Protein AF-A0A0Q4JCG6-F1 (afdb_monomer_lite)

Secondary structure (DSSP, 8-state):
-----------HHHHHHHHHHHHHSTT----HHHHHHHHHHHHHHHHHT--------PPPPHHHHHHHHHHHHHHHHHTT---HHHHHHHHHHHHHHHHHHHHHHHHHHHTT-SS----HHHHHHHHHHHHHHHHHHHHHTT--HHHHHHHHHHHHHHHTT----------S----------------PPPP-------------PPPPP------------------HHHHHHHHHHHHTT--S---TTPPP------HHHHHHHHHHHHHHHHTT-

Structure (mmCIF, N/CA/C/O backbone):
data_AF-A0A0Q4JCG6-F1
#
_entry.id   AF-A0A0Q4JCG6-F1
#
loop_
_atom_site.group_PDB
_atom_site.id
_atom_site.type_symbol
_atom_site.label_atom_id
_atom_site.label_alt_id
_atom_site.label_comp_id
_atom_site.label_asym_id
_atom_site.label_entity_id
_atom_site.label_seq_id
_atom_site.pdbx_PDB_ins_code
_atom_site.Cartn_x
_atom_site.Cartn_y
_atom_site.Cartn_z
_atom_site.occupancy
_atom_site.B_iso_or_equiv
_atom_site.auth_seq_id
_atom_site.auth_comp_id
_atom_site.auth_asym_id
_atom_site.auth_atom_id
_atom_site.pdbx_PDB_model_num
ATOM 1 N N . MET A 1 1 ? -22.722 -8.172 -65.224 1.00 46.56 1 MET A N 1
ATOM 2 C CA . MET A 1 1 ? -21.666 -7.437 -64.500 1.00 46.56 1 MET A CA 1
ATOM 3 C C . MET A 1 1 ? -22.094 -5.990 -64.375 1.00 46.56 1 MET A C 1
ATOM 5 O O . MET A 1 1 ? -22.455 -5.404 -65.389 1.00 46.56 1 MET A O 1
ATOM 9 N N . PRO A 1 2 ? -22.117 -5.462 -63.148 1.00 43.47 2 PRO A N 1
ATOM 10 C CA . PRO A 1 2 ? -21.287 -4.290 -62.901 1.00 43.47 2 PRO A CA 1
ATOM 11 C C . PRO A 1 2 ? -20.463 -4.410 -61.615 1.00 43.47 2 PRO A C 1
ATOM 13 O O . PRO A 1 2 ? -20.836 -5.084 -60.659 1.00 43.47 2 PRO A O 1
ATOM 16 N N . VAL A 1 3 ? -19.311 -3.751 -61.675 1.00 39.06 3 VAL A N 1
ATOM 17 C CA . VAL A 1 3 ? -18.296 -3.587 -60.640 1.00 39.06 3 VAL A CA 1
ATOM 18 C C . VAL A 1 3 ? -18.779 -2.505 -59.679 1.00 39.06 3 VAL A C 1
ATOM 20 O O . VAL A 1 3 ? -18.844 -1.340 -60.061 1.00 39.06 3 VAL A O 1
ATOM 23 N N . VAL A 1 4 ? -19.132 -2.885 -58.454 1.00 39.94 4 VAL A N 1
ATOM 24 C CA . VAL A 1 4 ? -19.308 -1.949 -57.339 1.00 39.94 4 VAL A CA 1
ATOM 25 C C . VAL A 1 4 ? -18.752 -2.624 -56.093 1.00 39.94 4 VAL A C 1
ATOM 27 O O . VAL A 1 4 ? -19.487 -3.247 -55.347 1.00 39.94 4 VAL A O 1
ATOM 30 N N . ASP A 1 5 ? -17.435 -2.578 -55.933 1.00 44.78 5 ASP A N 1
ATOM 31 C CA . ASP A 1 5 ? -16.771 -2.813 -54.652 1.00 44.78 5 ASP A CA 1
ATOM 32 C C . ASP A 1 5 ? -15.318 -2.363 -54.785 1.00 44.78 5 ASP A C 1
ATOM 34 O O . ASP A 1 5 ? -14.566 -2.959 -55.551 1.00 44.78 5 ASP A O 1
ATOM 38 N N . GLN A 1 6 ? -14.982 -1.270 -54.091 1.00 36.84 6 GLN A N 1
ATOM 39 C CA . GLN A 1 6 ? -13.662 -0.864 -53.575 1.00 36.84 6 GLN A CA 1
ATOM 40 C C . GLN A 1 6 ? -13.643 0.658 -53.358 1.00 36.84 6 GLN A C 1
ATOM 42 O O . GLN A 1 6 ? -13.088 1.423 -54.140 1.00 36.84 6 GLN A O 1
ATOM 47 N N . LEU A 1 7 ? -14.244 1.108 -52.258 1.00 37.00 7 LEU A N 1
ATOM 48 C CA . LEU A 1 7 ? -13.831 2.346 -51.593 1.00 37.00 7 LEU A CA 1
ATOM 49 C C . LEU A 1 7 ? -13.506 1.967 -50.150 1.00 37.00 7 LEU A C 1
ATOM 51 O O . LEU A 1 7 ? -14.343 2.042 -49.253 1.00 37.00 7 LEU A O 1
ATOM 55 N N . SER A 1 8 ? -12.295 1.443 -49.965 1.00 43.31 8 SER A N 1
ATOM 56 C CA . SER A 1 8 ? -11.694 1.216 -48.655 1.00 43.31 8 SER A CA 1
ATOM 57 C C . SER A 1 8 ? -11.603 2.536 -47.891 1.00 43.31 8 SER A C 1
ATOM 59 O O . SER A 1 8 ? -11.351 3.587 -48.480 1.00 43.31 8 SER A O 1
ATOM 61 N N . ALA A 1 9 ? -11.829 2.462 -46.580 1.00 49.88 9 ALA A N 1
ATOM 62 C CA . ALA A 1 9 ? -11.832 3.585 -45.655 1.00 49.88 9 ALA A CA 1
ATOM 63 C C . ALA A 1 9 ? -10.589 4.471 -45.831 1.00 49.88 9 ALA A C 1
ATOM 65 O O . ALA A 1 9 ? -9.481 4.058 -45.504 1.00 49.88 9 ALA A O 1
ATOM 66 N N . VAL A 1 10 ? -10.794 5.690 -46.331 1.00 53.53 10 VAL A N 1
ATOM 67 C CA . VAL A 1 10 ? -9.768 6.734 -46.339 1.00 53.53 10 VAL A CA 1
ATOM 68 C C . VAL A 1 10 ? -9.531 7.126 -44.887 1.00 53.53 10 VAL A C 1
ATOM 70 O O . VAL A 1 10 ? -10.437 7.633 -44.218 1.00 53.53 10 VAL A O 1
ATOM 73 N N . THR A 1 11 ? -8.342 6.835 -44.371 1.00 65.12 11 THR A N 1
ATOM 74 C CA . THR A 1 11 ? -7.991 7.195 -42.999 1.00 65.12 11 THR A CA 1
ATOM 75 C C . THR A 1 11 ? -7.669 8.688 -42.913 1.00 65.12 11 THR A C 1
ATOM 77 O O . THR A 1 11 ? -7.397 9.362 -43.909 1.00 65.12 11 THR A O 1
ATOM 80 N N . ARG A 1 12 ? -7.701 9.244 -41.697 1.00 48.12 12 ARG A N 1
ATOM 81 C CA . ARG A 1 12 ? -7.309 10.642 -41.453 1.00 48.12 12 ARG A CA 1
ATOM 82 C C . ARG A 1 12 ? -5.876 10.921 -41.925 1.00 48.12 12 ARG A C 1
ATOM 84 O O . ARG A 1 12 ? -5.598 12.032 -42.363 1.00 48.12 12 ARG A O 1
ATOM 91 N N . GLU A 1 13 ? -4.996 9.929 -41.834 1.00 58.66 13 GLU A N 1
ATOM 92 C CA . GLU A 1 13 ? -3.605 10.030 -42.278 1.00 58.66 13 GLU A CA 1
ATOM 93 C C . GLU A 1 13 ? -3.504 10.064 -43.807 1.00 58.66 13 GLU A C 1
ATOM 95 O O . GLU A 1 13 ? -2.772 10.899 -44.328 1.00 58.66 13 GLU A O 1
ATOM 100 N N . ASP A 1 14 ? -4.330 9.294 -44.525 1.00 63.38 14 ASP A N 1
ATOM 101 C CA . ASP A 1 14 ? -4.391 9.330 -45.996 1.00 63.38 14 ASP A CA 1
ATOM 102 C C . ASP A 1 14 ? -4.890 10.687 -46.522 1.00 63.38 14 ASP A C 1
ATOM 104 O O . ASP A 1 14 ? -4.345 11.239 -47.478 1.00 63.38 14 ASP A O 1
ATOM 108 N N . ALA A 1 15 ? -5.903 11.269 -45.869 1.00 55.97 15 ALA A N 1
ATOM 109 C CA . ALA A 1 15 ? -6.438 12.580 -46.243 1.00 55.97 15 ALA A CA 1
ATOM 110 C C . ALA A 1 15 ? -5.434 13.720 -45.989 1.00 55.97 15 ALA A C 1
ATOM 112 O O . ALA A 1 15 ? -5.347 14.664 -46.778 1.00 55.97 15 ALA A O 1
ATOM 113 N N . LEU A 1 16 ? -4.666 13.633 -44.898 1.00 59.66 16 LEU A N 1
ATOM 114 C CA . LEU A 1 16 ? -3.621 14.607 -44.580 1.00 59.66 16 LEU A CA 1
ATOM 115 C C . LEU A 1 16 ? -2.404 14.449 -45.497 1.00 59.66 16 LEU A C 1
ATOM 117 O O . LEU A 1 16 ? -1.874 15.459 -45.950 1.00 59.66 16 LEU A O 1
ATOM 121 N N . ALA A 1 17 ? -2.009 13.218 -45.833 1.00 66.62 17 ALA A N 1
ATOM 122 C CA . ALA A 1 17 ? -0.938 12.953 -46.791 1.00 66.62 17 ALA A CA 1
ATOM 123 C C . ALA A 1 17 ? -1.282 13.491 -48.190 1.00 66.62 17 ALA A C 1
ATOM 125 O O . ALA A 1 17 ? -0.456 14.159 -48.807 1.00 66.62 17 ALA A O 1
ATOM 126 N N . PHE A 1 18 ? -2.525 13.302 -48.648 1.00 64.81 18 PHE A N 1
ATOM 127 C CA . PHE A 1 18 ? -2.995 13.845 -49.925 1.00 64.81 18 PHE A CA 1
ATOM 128 C C . PHE A 1 18 ? -2.983 15.382 -49.950 1.00 64.81 18 PHE A C 1
ATOM 130 O O . PHE A 1 18 ? -2.540 15.986 -50.928 1.00 64.81 18 PHE A O 1
ATOM 137 N N . ALA A 1 19 ? -3.427 16.032 -48.868 1.00 60.84 19 ALA A N 1
ATOM 138 C CA . ALA A 1 19 ? -3.402 17.491 -48.759 1.00 60.84 19 ALA A CA 1
ATOM 139 C C . ALA A 1 19 ? -1.968 18.049 -48.733 1.00 60.84 19 ALA A C 1
ATOM 141 O O . ALA A 1 19 ? -1.690 19.075 -49.354 1.00 60.84 19 ALA A O 1
ATOM 142 N N . ASP A 1 20 ? -1.054 17.363 -48.049 1.00 60.56 20 ASP A N 1
ATOM 143 C CA . ASP A 1 20 ? 0.343 17.774 -47.905 1.00 60.56 20 ASP A CA 1
ATOM 144 C C . ASP A 1 20 ? 1.170 17.521 -49.184 1.00 60.56 20 ASP A C 1
ATOM 146 O O . ASP A 1 20 ? 2.112 18.257 -49.488 1.00 60.56 20 ASP A O 1
ATOM 150 N N . GLU A 1 21 ? 0.794 16.522 -49.989 1.00 62.09 21 GLU A N 1
ATOM 151 C CA . GLU A 1 21 ? 1.349 16.280 -51.326 1.00 62.09 21 GLU A CA 1
ATOM 152 C C . GLU A 1 21 ? 0.805 17.276 -52.367 1.00 62.09 21 GLU A C 1
ATOM 154 O O . GLU A 1 21 ? 1.574 17.827 -53.161 1.00 62.09 21 GLU A O 1
ATOM 159 N N . ALA A 1 22 ? -0.488 17.615 -52.295 1.00 59.03 22 ALA A N 1
ATOM 160 C CA . ALA A 1 22 ? -1.097 18.666 -53.113 1.00 59.03 22 ALA A CA 1
ATOM 161 C C . ALA A 1 22 ? -0.507 20.061 -52.824 1.00 59.03 22 ALA A C 1
ATOM 163 O O . ALA A 1 22 ? -0.384 20.876 -53.736 1.00 59.03 22 ALA A O 1
ATOM 164 N N . PHE A 1 23 ? -0.093 20.334 -51.580 1.00 58.81 23 PHE A N 1
ATOM 165 C CA . PHE A 1 23 ? 0.574 21.587 -51.204 1.00 58.81 23 PHE A CA 1
ATOM 166 C C . PHE A 1 23 ? 2.048 21.657 -51.631 1.00 58.81 23 PHE A C 1
ATOM 168 O O . PHE A 1 23 ? 2.571 22.748 -51.878 1.00 58.81 23 PHE A O 1
ATOM 175 N N . ARG A 1 24 ? 2.742 20.513 -51.707 1.00 61.00 24 ARG A N 1
ATOM 176 C CA . ARG A 1 24 ? 4.166 20.455 -52.075 1.00 61.00 24 ARG A CA 1
ATOM 177 C C . ARG A 1 24 ? 4.410 20.620 -53.575 1.00 61.00 24 ARG A C 1
ATOM 179 O O . ARG A 1 24 ? 5.406 21.242 -53.948 1.00 61.00 24 ARG A O 1
ATOM 186 N N . ASN A 1 25 ? 3.498 20.157 -54.426 1.00 55.28 25 ASN A N 1
ATOM 187 C CA . ASN A 1 25 ? 3.555 20.403 -55.868 1.00 55.28 25 ASN A CA 1
ATOM 188 C C . ASN A 1 25 ? 2.971 21.788 -56.200 1.00 55.28 25 ASN A C 1
ATOM 190 O O . ASN A 1 25 ? 1.785 21.940 -56.481 1.00 55.28 25 ASN A O 1
ATOM 194 N N . ARG A 1 26 ? 3.824 22.821 -56.137 1.00 55.34 26 ARG A N 1
ATOM 195 C CA . ARG A 1 26 ? 3.483 24.242 -56.344 1.00 55.34 26 ARG A CA 1
ATOM 196 C C . ARG A 1 26 ? 3.126 24.610 -57.797 1.00 55.34 26 ARG A C 1
ATOM 198 O O . ARG A 1 26 ? 3.775 25.476 -58.367 1.00 55.34 26 ARG A O 1
ATOM 205 N N . ASP A 1 27 ? 2.094 24.005 -58.373 1.00 52.66 27 ASP A N 1
ATOM 206 C CA . ASP A 1 27 ? 1.501 24.478 -59.639 1.00 52.66 27 ASP A CA 1
ATOM 207 C C . ASP A 1 27 ? -0.016 24.223 -59.733 1.00 52.66 27 ASP A C 1
ATOM 209 O O . ASP A 1 27 ? -0.591 24.114 -60.814 1.00 52.66 27 ASP A O 1
ATOM 213 N N . ILE A 1 28 ? -0.704 24.157 -58.588 1.00 57.50 28 ILE A N 1
ATOM 214 C CA . ILE A 1 28 ? -2.169 24.077 -58.546 1.00 57.50 28 ILE A CA 1
ATOM 215 C C . ILE A 1 28 ? -2.708 25.373 -57.944 1.00 57.50 28 ILE A C 1
ATOM 217 O O . ILE A 1 28 ? -2.629 25.614 -56.740 1.00 57.50 28 ILE A O 1
ATOM 221 N N . THR A 1 29 ? -3.251 26.237 -58.800 1.00 56.28 29 THR A N 1
ATOM 222 C CA . THR A 1 29 ? -4.041 27.390 -58.361 1.00 56.28 29 THR A CA 1
ATOM 223 C C . THR A 1 29 ? -5.465 26.914 -58.097 1.00 56.28 29 THR A C 1
ATOM 225 O O . THR A 1 29 ? -6.238 26.681 -59.021 1.00 56.28 29 THR A O 1
ATOM 228 N N . PHE A 1 30 ? -5.819 26.732 -56.826 1.00 62.25 30 PHE A N 1
ATOM 229 C CA . PHE A 1 30 ? -7.212 26.495 -56.454 1.00 62.25 30 PHE A CA 1
ATOM 230 C C . PHE A 1 30 ? -7.996 27.793 -56.624 1.00 62.25 30 PHE A C 1
ATOM 232 O O . PHE A 1 30 ? -7.594 28.843 -56.113 1.00 62.25 30 PHE A O 1
ATOM 239 N N . SER A 1 31 ? -9.125 27.741 -57.330 1.00 68.44 31 SER A N 1
ATOM 240 C CA . SER A 1 31 ? -10.041 28.872 -57.319 1.00 68.44 31 SER A CA 1
ATOM 241 C C . SER A 1 31 ? -10.661 28.995 -55.924 1.00 68.44 31 SER A C 1
ATOM 243 O O . SER A 1 31 ? -10.789 28.018 -55.182 1.00 68.44 31 SER A O 1
ATOM 245 N N . HIS A 1 32 ? -11.107 30.198 -55.557 1.00 65.19 32 HIS A N 1
ATOM 246 C CA . HIS A 1 32 ? -11.819 30.416 -54.293 1.00 65.19 32 HIS A CA 1
ATOM 247 C C . HIS A 1 32 ? -13.026 29.470 -54.138 1.00 65.19 32 HIS A C 1
ATOM 249 O O . HIS A 1 32 ? -13.408 29.121 -53.024 1.00 65.19 32 HIS A O 1
ATOM 255 N N . ARG A 1 33 ? -13.625 29.032 -55.252 1.00 68.25 33 ARG A N 1
ATOM 256 C CA . ARG A 1 33 ? -14.748 28.095 -55.250 1.00 68.25 33 ARG A CA 1
ATOM 257 C C . ARG A 1 33 ? -14.324 26.688 -54.831 1.00 68.25 33 ARG A C 1
ATOM 259 O O . ARG A 1 33 ? -14.999 26.096 -54.001 1.00 68.25 33 ARG A O 1
ATOM 266 N N . ASP A 1 34 ? -13.171 26.220 -55.301 1.00 68.31 34 ASP A N 1
ATOM 267 C CA . ASP A 1 34 ? -12.652 24.882 -54.981 1.00 68.31 34 ASP A CA 1
ATOM 268 C C . ASP A 1 34 ? -12.312 24.753 -53.491 1.00 68.31 34 ASP A C 1
ATOM 270 O O . ASP A 1 34 ? -12.590 23.734 -52.861 1.00 68.31 34 ASP A O 1
ATOM 274 N N . VAL A 1 35 ? -11.780 25.824 -52.891 1.00 66.50 35 VAL A N 1
ATOM 275 C CA . VAL A 1 35 ? -11.513 25.875 -51.445 1.00 66.50 35 VAL A CA 1
ATOM 276 C C . VAL A 1 35 ? -12.817 25.849 -50.645 1.00 66.50 35 VAL A C 1
ATOM 278 O O . VAL A 1 35 ? -12.916 25.126 -49.655 1.00 66.50 35 VAL A O 1
ATOM 281 N N . VAL A 1 36 ? -13.833 26.605 -51.072 1.00 71.88 36 VAL A N 1
ATOM 282 C CA . VAL A 1 36 ? -15.145 26.630 -50.405 1.00 71.88 36 VAL A CA 1
ATOM 283 C C . VAL A 1 36 ? -15.837 25.269 -50.498 1.00 71.88 36 VAL A C 1
ATOM 285 O O . VAL A 1 36 ? -16.369 24.796 -49.494 1.00 71.88 36 VAL A O 1
ATOM 288 N N . ASP A 1 37 ? -15.775 24.609 -51.653 1.00 72.50 37 ASP A N 1
ATOM 289 C CA . ASP A 1 37 ? -16.371 23.288 -51.855 1.00 72.50 37 ASP A CA 1
ATOM 290 C C . ASP A 1 37 ? -15.635 22.210 -51.045 1.00 72.50 37 ASP A C 1
ATOM 292 O O . ASP A 1 37 ? -16.277 21.348 -50.443 1.00 72.50 37 ASP A O 1
ATOM 296 N N . MET A 1 38 ? -14.305 22.298 -50.921 1.00 72.88 38 MET A N 1
ATOM 297 C CA . MET A 1 38 ? -13.514 21.403 -50.070 1.00 72.88 38 MET A CA 1
ATOM 298 C C . MET A 1 38 ? -13.834 21.590 -48.580 1.00 72.88 38 MET A C 1
ATOM 300 O O . MET A 1 38 ? -14.032 20.611 -47.859 1.00 72.88 38 MET A O 1
ATOM 304 N N . VAL A 1 39 ? -13.945 22.837 -48.111 1.00 72.62 39 VAL A N 1
ATOM 305 C CA . VAL A 1 39 ? -14.351 23.144 -46.729 1.00 72.62 39 VAL A CA 1
ATOM 306 C C . VAL A 1 39 ? -15.789 22.684 -46.472 1.00 72.62 39 VAL A C 1
ATOM 308 O O . VAL A 1 39 ? -16.076 22.124 -45.414 1.00 72.62 39 VAL A O 1
ATOM 311 N N . GLY A 1 40 ? -16.686 22.844 -47.448 1.00 73.81 40 GLY A N 1
ATOM 312 C CA . GLY A 1 40 ? -18.062 22.350 -47.386 1.00 73.81 40 GLY A CA 1
ATOM 313 C C . GLY A 1 40 ? -18.144 20.821 -47.340 1.00 73.81 40 GLY A C 1
ATOM 314 O O . GLY A 1 40 ? -18.896 20.264 -46.534 1.00 73.81 40 GLY A O 1
ATOM 315 N N . ALA A 1 41 ? -17.335 20.127 -48.143 1.00 72.81 41 ALA A N 1
ATOM 316 C CA . ALA A 1 41 ? -17.237 18.671 -48.144 1.00 72.81 41 ALA A CA 1
ATOM 317 C C . ALA A 1 41 ? -16.659 18.145 -46.823 1.00 72.81 41 ALA A C 1
ATOM 319 O O . ALA A 1 41 ? -17.209 17.200 -46.260 1.00 72.81 41 ALA A O 1
ATOM 320 N N . LEU A 1 42 ? -15.633 18.803 -46.272 1.00 68.44 42 LEU A N 1
ATOM 321 C CA . LEU A 1 42 ? -15.068 18.478 -44.961 1.00 68.44 42 LEU A CA 1
ATOM 322 C C . LEU A 1 42 ? -16.080 18.732 -43.836 1.00 68.44 42 LEU A C 1
ATOM 324 O O . LEU A 1 42 ? -16.269 17.878 -42.974 1.00 68.44 42 LEU A O 1
ATOM 328 N N . GLY A 1 43 ? -16.796 19.856 -43.873 1.00 65.25 43 GLY A N 1
ATOM 329 C CA . GLY A 1 43 ? -17.864 20.160 -42.919 1.00 65.25 43 GLY A CA 1
ATOM 330 C C . GLY A 1 43 ? -19.005 19.141 -42.978 1.00 65.25 43 GLY A C 1
ATOM 331 O O . GLY A 1 43 ? -19.512 18.709 -41.942 1.00 65.25 43 GLY A O 1
ATOM 332 N N . THR A 1 44 ? -19.365 18.685 -44.178 1.00 68.25 44 THR A N 1
ATOM 333 C CA . THR A 1 44 ? -20.393 17.656 -44.387 1.00 68.25 44 THR A CA 1
ATOM 334 C C . THR A 1 44 ? -19.902 16.273 -43.960 1.00 68.25 44 THR A C 1
ATOM 336 O O . THR A 1 44 ? -20.666 15.527 -43.355 1.00 68.25 44 THR A O 1
ATOM 339 N N . PHE A 1 45 ? -18.636 15.936 -44.214 1.00 66.88 45 PHE A N 1
ATOM 340 C CA . PHE A 1 45 ? -18.000 14.700 -43.757 1.00 66.88 45 PHE A CA 1
ATOM 341 C C . PHE A 1 45 ? -17.960 14.642 -42.229 1.00 66.88 45 PHE A C 1
ATOM 343 O O . PHE A 1 45 ? -18.444 13.676 -41.650 1.00 66.88 45 PHE A O 1
ATOM 350 N N . LEU A 1 46 ? -17.509 15.712 -41.568 1.00 62.78 46 LEU A N 1
ATOM 351 C CA . LEU A 1 46 ? -17.496 15.825 -40.106 1.00 62.78 46 LEU A CA 1
ATOM 352 C C . LEU A 1 46 ? -18.911 15.843 -39.499 1.00 62.78 46 LEU A C 1
ATOM 354 O O . LEU A 1 46 ? -19.112 15.347 -38.394 1.00 62.78 46 LEU A O 1
ATOM 358 N N . SER A 1 47 ? -19.908 16.364 -40.223 1.00 60.81 47 SER A N 1
ATOM 359 C CA . SER A 1 47 ? -21.312 16.377 -39.779 1.00 60.81 47 SER A CA 1
ATOM 360 C C . SER A 1 47 ? -22.031 15.039 -39.988 1.00 60.81 47 SER A C 1
ATOM 362 O O . SER A 1 47 ? -22.865 14.663 -39.167 1.00 60.81 47 SER A O 1
ATOM 364 N N . ARG A 1 48 ? -21.734 14.308 -41.074 1.00 58.19 48 ARG A N 1
ATOM 365 C CA . ARG A 1 48 ? -22.291 12.968 -41.359 1.00 58.19 48 ARG A CA 1
ATOM 366 C C . ARG A 1 48 ? -21.601 11.887 -40.539 1.00 58.19 48 ARG A C 1
ATOM 368 O O . ARG A 1 48 ? -22.276 11.013 -40.012 1.00 58.19 48 ARG A O 1
ATOM 375 N N . HIS A 1 49 ? -20.294 12.016 -40.336 1.00 55.38 49 HIS A N 1
ATOM 376 C CA . HIS A 1 49 ? -19.550 11.320 -39.292 1.00 55.38 49 HIS A CA 1
ATOM 377 C C . HIS A 1 49 ? -19.596 12.114 -37.994 1.00 55.38 49 HIS A C 1
ATOM 379 O O . HIS A 1 49 ? -18.562 12.229 -37.335 1.00 55.38 49 HIS A O 1
ATOM 385 N N . ARG A 1 50 ? -20.790 12.650 -37.651 1.00 49.12 50 ARG A N 1
ATOM 386 C CA . ARG A 1 50 ? -21.171 13.114 -36.312 1.00 49.12 50 ARG A CA 1
ATOM 387 C C . ARG A 1 50 ? -20.421 12.215 -35.355 1.00 49.12 50 ARG A C 1
ATOM 389 O O . ARG A 1 50 ? -20.796 11.046 -35.267 1.00 49.12 50 ARG A O 1
ATOM 396 N N . LEU A 1 51 ? -19.322 12.744 -34.795 1.00 52.50 51 LEU A N 1
ATOM 397 C CA . LEU A 1 51 ? -18.408 12.041 -33.906 1.00 52.50 51 LEU A CA 1
ATOM 398 C C . LEU A 1 51 ? -19.312 11.193 -33.048 1.00 52.50 51 LEU A C 1
ATOM 400 O O . LEU A 1 51 ? -20.118 11.765 -32.307 1.00 52.50 51 LEU A O 1
ATOM 404 N N . ALA A 1 52 ? -19.293 9.874 -33.284 1.00 48.84 52 ALA A N 1
ATOM 405 C CA . ALA A 1 52 ? -19.995 8.946 -32.428 1.00 48.84 52 ALA A CA 1
ATOM 406 C C . ALA A 1 52 ? -19.557 9.404 -31.057 1.00 48.84 52 ALA A C 1
ATOM 408 O O . ALA A 1 52 ? -18.348 9.440 -30.806 1.00 48.84 52 ALA A O 1
ATOM 409 N N . SER A 1 53 ? -20.506 9.957 -30.293 1.00 48.91 53 SER A N 1
ATOM 410 C CA . SER A 1 53 ? -20.234 10.491 -28.974 1.00 48.91 53 SER A CA 1
ATOM 411 C C . SER A 1 53 ? -19.384 9.420 -28.347 1.00 48.91 53 SER A C 1
ATOM 413 O O . SER A 1 53 ? -19.854 8.279 -28.279 1.00 48.91 53 SER A O 1
ATOM 415 N N . VAL A 1 54 ? -18.116 9.731 -28.068 1.00 50.88 54 VAL A N 1
ATOM 416 C CA . VAL A 1 54 ? -17.252 8.817 -27.346 1.00 50.88 54 VAL A CA 1
ATOM 417 C C . VAL A 1 54 ? -18.015 8.661 -26.054 1.00 50.88 54 VAL A C 1
ATOM 419 O O . VAL A 1 54 ? -18.022 9.567 -25.223 1.00 50.88 54 VAL A O 1
ATOM 422 N N . SER A 1 55 ? -18.818 7.594 -25.995 1.00 49.16 55 SER A N 1
ATOM 423 C CA . SER A 1 55 ? -19.512 7.151 -24.808 1.00 49.16 55 SER A CA 1
ATOM 424 C C . SER A 1 55 ? -18.414 7.205 -23.788 1.00 49.16 55 SER A C 1
ATOM 426 O O . SER A 1 55 ? -17.381 6.577 -24.025 1.00 49.16 55 SER A O 1
ATOM 428 N N . SER A 1 56 ? -18.563 8.073 -22.790 1.00 51.00 56 SER A N 1
ATOM 429 C CA . SER A 1 56 ? -17.564 8.281 -21.760 1.00 51.00 56 SER A CA 1
ATOM 430 C C . SER A 1 56 ? -17.311 6.912 -21.155 1.00 51.00 56 SER A C 1
ATOM 432 O O . SER A 1 56 ? -18.081 6.459 -20.309 1.00 51.00 56 SER A O 1
ATOM 434 N N . ALA A 1 57 ? -16.315 6.204 -21.687 1.00 56.25 57 ALA A N 1
ATOM 435 C CA . ALA A 1 57 ? -15.869 4.943 -21.158 1.00 56.25 57 ALA A CA 1
ATOM 436 C C . ALA A 1 57 ? -15.501 5.316 -19.736 1.00 56.25 57 ALA A C 1
ATOM 438 O O . ALA A 1 57 ? -14.651 6.189 -19.535 1.00 56.25 57 ALA A O 1
ATOM 439 N N . SER A 1 58 ? -16.268 4.801 -18.775 1.00 64.94 58 SER A N 1
ATOM 440 C CA . SER A 1 58 ? -16.024 5.074 -17.369 1.00 64.94 58 SER A CA 1
ATOM 441 C C . SER A 1 58 ? -14.544 4.819 -17.144 1.00 64.94 58 SER A C 1
ATOM 443 O O . SER A 1 58 ? -14.076 3.718 -17.449 1.00 64.94 58 SER A O 1
ATOM 445 N N . ALA A 1 59 ? -13.808 5.851 -16.729 1.00 81.50 59 ALA A N 1
ATOM 446 C CA . ALA A 1 59 ? -12.380 5.725 -16.504 1.00 81.50 59 ALA A CA 1
ATOM 447 C C . ALA A 1 59 ? -12.144 4.504 -15.605 1.00 81.50 59 ALA A C 1
ATOM 449 O O . ALA A 1 59 ? -12.855 4.322 -14.613 1.00 81.50 59 ALA A O 1
ATOM 450 N N . GLU A 1 60 ? -11.207 3.642 -16.001 1.00 87.88 60 GLU A N 1
ATOM 451 C CA . GLU A 1 60 ? -10.841 2.459 -15.224 1.00 87.88 60 GLU A CA 1
ATOM 452 C C . GLU A 1 60 ? -10.537 2.887 -13.777 1.00 87.88 60 GLU A C 1
ATOM 454 O O . GLU A 1 60 ? -9.757 3.826 -13.581 1.00 87.88 60 GLU A O 1
ATOM 459 N N . PRO A 1 61 ? -11.137 2.248 -12.755 1.00 91.44 61 PRO A N 1
ATOM 460 C CA . PRO A 1 61 ? -10.840 2.580 -11.369 1.00 91.44 61 PRO A CA 1
ATOM 461 C C . PRO A 1 61 ? -9.343 2.443 -11.078 1.00 91.44 61 PRO A C 1
ATOM 463 O O . PRO A 1 61 ? -8.713 1.472 -11.493 1.00 91.44 61 PRO A O 1
ATOM 466 N N . PHE A 1 62 ? -8.779 3.379 -10.313 1.00 93.75 62 PHE A N 1
ATOM 467 C CA . PHE A 1 62 ? -7.335 3.448 -10.060 1.00 93.75 62 PHE A CA 1
ATOM 468 C C . PHE A 1 62 ? -6.723 2.123 -9.570 1.00 93.75 62 PHE A C 1
ATOM 470 O O . PHE A 1 62 ? -5.690 1.709 -10.083 1.00 93.75 62 PHE A O 1
ATOM 477 N N . LEU A 1 63 ? -7.358 1.418 -8.625 1.00 94.88 63 LEU A N 1
ATOM 478 C CA . LEU A 1 63 ? -6.830 0.142 -8.117 1.00 94.88 63 LEU A CA 1
ATOM 479 C C . LEU A 1 63 ? -6.919 -1.000 -9.143 1.00 94.88 63 LEU A C 1
ATOM 481 O O . LEU A 1 63 ? -6.058 -1.878 -9.150 1.00 94.88 63 LEU A O 1
ATOM 485 N N . ALA A 1 64 ? -7.905 -0.969 -10.044 1.00 93.94 64 ALA A N 1
ATOM 486 C CA . ALA A 1 64 ? -7.977 -1.909 -11.162 1.00 93.94 64 ALA A CA 1
ATOM 487 C C . ALA A 1 64 ? -6.852 -1.632 -12.173 1.00 93.94 64 ALA A C 1
ATOM 489 O O . ALA A 1 64 ? -6.133 -2.551 -12.572 1.00 93.94 64 ALA A O 1
ATOM 490 N N . GLN A 1 65 ? -6.629 -0.352 -12.492 1.00 95.88 65 GLN A N 1
ATOM 491 C CA . GLN A 1 65 ? -5.511 0.083 -13.324 1.00 95.88 65 GLN A CA 1
ATOM 492 C C . GLN A 1 65 ? -4.163 -0.314 -12.706 1.00 95.88 65 GLN A C 1
ATOM 494 O O . GLN A 1 65 ? -3.311 -0.865 -13.406 1.00 95.88 65 GLN A O 1
ATOM 499 N N . LEU A 1 66 ? -3.984 -0.092 -11.398 1.00 97.06 66 LEU A N 1
ATOM 500 C CA . LEU A 1 66 ? -2.790 -0.483 -10.649 1.00 97.06 66 LEU A CA 1
ATOM 501 C C . LEU A 1 66 ? -2.542 -1.988 -10.770 1.00 97.06 66 LEU A C 1
ATOM 503 O O . LEU A 1 66 ? -1.460 -2.378 -11.201 1.00 97.06 66 LEU A O 1
ATOM 507 N N . ARG A 1 67 ? -3.551 -2.822 -10.480 1.00 97.06 67 ARG A N 1
ATOM 508 C CA . ARG A 1 67 ? -3.451 -4.285 -10.588 1.00 97.06 67 ARG A CA 1
ATOM 509 C C . ARG A 1 67 ? -3.032 -4.726 -11.987 1.00 97.06 67 ARG A C 1
ATOM 511 O O . ARG A 1 67 ? -2.133 -5.556 -12.130 1.00 97.06 67 ARG A O 1
ATOM 518 N N . ARG A 1 68 ? -3.667 -4.171 -13.021 1.00 97.00 68 ARG A N 1
ATOM 519 C CA . ARG A 1 68 ? -3.385 -4.506 -14.422 1.00 97.00 68 ARG A CA 1
ATOM 520 C C . ARG A 1 68 ? -1.954 -4.141 -14.817 1.00 97.00 68 ARG A C 1
ATOM 522 O O . ARG A 1 68 ? -1.250 -4.964 -15.397 1.00 97.00 68 ARG A O 1
ATOM 529 N N . VAL A 1 69 ? -1.512 -2.926 -14.494 1.00 97.31 69 VAL A N 1
ATOM 530 C CA . VAL A 1 69 ? -0.163 -2.446 -14.838 1.00 97.31 69 VAL A CA 1
ATOM 531 C C . VAL A 1 69 ? 0.911 -3.164 -14.014 1.00 97.31 69 VAL A C 1
ATOM 533 O O . VAL A 1 69 ? 1.948 -3.531 -14.562 1.00 97.31 69 VAL A O 1
ATOM 536 N N . ASN A 1 70 ? 0.662 -3.432 -12.729 1.00 96.88 70 ASN A N 1
ATOM 537 C CA . ASN A 1 70 ? 1.582 -4.191 -11.882 1.00 96.88 70 ASN A CA 1
ATOM 538 C C . ASN A 1 70 ? 1.785 -5.620 -12.380 1.00 96.88 70 ASN A C 1
ATOM 540 O O . ASN A 1 70 ? 2.920 -6.091 -12.384 1.00 96.88 70 ASN A O 1
ATOM 544 N N . LEU A 1 71 ? 0.717 -6.298 -12.812 1.00 95.44 71 LEU A N 1
ATOM 545 C CA . LEU A 1 71 ? 0.820 -7.640 -13.383 1.00 95.44 71 LEU A CA 1
ATOM 546 C C . LEU A 1 71 ? 1.677 -7.633 -14.656 1.00 95.44 71 LEU A C 1
ATOM 548 O O . LEU A 1 71 ? 2.626 -8.405 -14.739 1.00 95.44 71 LEU A O 1
ATOM 552 N N . ALA A 1 72 ? 1.414 -6.711 -15.586 1.00 95.81 72 ALA A N 1
ATOM 55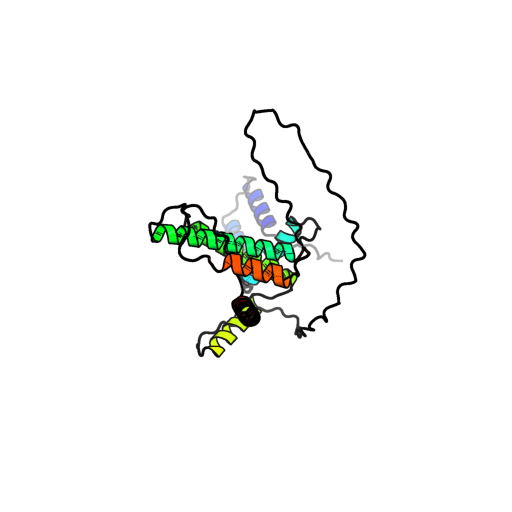3 C CA . ALA A 1 72 ? 2.210 -6.584 -16.808 1.00 95.81 72 ALA A CA 1
ATOM 554 C C . ALA A 1 72 ? 3.692 -6.280 -16.508 1.00 95.81 72 ALA A C 1
ATOM 556 O O . ALA A 1 72 ? 4.592 -6.857 -17.117 1.00 95.81 72 ALA A O 1
ATOM 557 N N . ARG A 1 73 ? 3.963 -5.408 -15.525 1.00 96.19 73 ARG A N 1
ATOM 558 C CA . ARG A 1 73 ? 5.331 -5.112 -15.069 1.00 96.19 73 ARG A CA 1
ATOM 559 C C . ARG A 1 73 ? 6.004 -6.339 -14.450 1.00 96.19 73 ARG A C 1
ATOM 561 O O . ARG A 1 73 ? 7.186 -6.557 -14.686 1.00 96.19 73 ARG A O 1
ATOM 568 N N . TYR A 1 74 ? 5.269 -7.127 -13.669 1.00 94.25 74 TYR A N 1
ATOM 569 C CA . TYR A 1 74 ? 5.777 -8.355 -13.061 1.00 94.25 74 TYR A CA 1
ATOM 570 C C . TYR A 1 74 ? 6.152 -9.400 -14.115 1.00 94.25 74 TYR A C 1
ATOM 572 O O . TYR A 1 74 ? 7.234 -9.972 -14.040 1.00 94.25 74 TYR A O 1
ATOM 580 N N . GLU A 1 75 ? 5.292 -9.616 -15.112 1.00 92.88 75 GLU A N 1
ATOM 581 C CA . GLU A 1 75 ? 5.545 -10.549 -16.218 1.00 92.88 75 GLU A CA 1
ATOM 582 C C . GLU A 1 75 ? 6.803 -10.170 -17.005 1.00 92.88 75 GLU A C 1
ATOM 584 O O . GLU A 1 75 ? 7.623 -11.035 -17.309 1.00 92.88 75 GLU A O 1
ATOM 589 N N . ALA A 1 76 ? 6.992 -8.874 -17.267 1.00 93.44 76 ALA A N 1
ATOM 590 C CA . ALA A 1 76 ? 8.198 -8.369 -17.913 1.00 93.44 76 ALA A CA 1
ATOM 591 C C . ALA A 1 76 ? 9.455 -8.528 -17.040 1.00 93.44 76 ALA A C 1
ATOM 593 O O . ALA A 1 76 ? 10.531 -8.778 -17.569 1.00 93.44 76 ALA A O 1
ATOM 594 N N . TRP A 1 77 ? 9.331 -8.378 -15.718 1.00 94.00 77 TRP A N 1
ATOM 595 C CA . TRP A 1 77 ? 10.461 -8.442 -14.785 1.00 94.00 77 TRP A CA 1
ATOM 596 C C . TRP A 1 77 ? 10.917 -9.870 -14.475 1.00 94.00 77 TRP A C 1
ATOM 598 O O . TRP A 1 77 ? 12.106 -10.115 -14.300 1.00 94.00 77 TRP A O 1
ATOM 608 N N . VAL A 1 78 ? 9.978 -10.811 -14.374 1.00 91.06 78 VAL A N 1
ATOM 609 C CA . VAL A 1 78 ? 10.277 -12.170 -13.909 1.00 91.06 78 VAL A CA 1
ATOM 610 C C . VAL A 1 78 ? 10.820 -13.075 -15.023 1.00 91.06 78 VAL A C 1
ATOM 612 O O . VAL A 1 78 ? 11.317 -14.157 -14.729 1.00 91.06 78 VAL A O 1
ATOM 615 N N . GLU A 1 79 ? 10.711 -12.656 -16.290 1.00 90.94 79 GLU A N 1
ATOM 616 C CA . GLU A 1 79 ? 11.232 -13.362 -17.476 1.00 90.94 79 GLU A CA 1
ATOM 617 C C . GLU A 1 79 ? 10.886 -14.869 -17.508 1.00 90.94 79 GLU A C 1
ATOM 619 O O . GLU A 1 79 ? 11.678 -15.717 -17.914 1.00 90.94 79 GLU A O 1
ATOM 624 N N . GLY A 1 80 ? 9.674 -15.219 -17.065 1.00 83.19 80 GLY A N 1
ATOM 625 C CA . GLY A 1 80 ? 9.186 -16.603 -17.015 1.00 83.19 80 GLY A CA 1
ATOM 626 C C . GLY A 1 80 ? 9.504 -17.381 -15.730 1.00 83.19 80 GLY A C 1
ATOM 627 O O . GLY A 1 80 ? 9.098 -18.538 -15.622 1.00 83.19 80 GLY A O 1
ATOM 628 N N . ALA A 1 81 ? 10.178 -16.779 -14.747 1.00 88.81 81 ALA A N 1
ATOM 629 C CA . ALA A 1 81 ? 10.302 -17.334 -13.397 1.00 88.81 81 ALA A CA 1
ATOM 630 C C . ALA A 1 81 ? 9.078 -16.994 -12.511 1.00 88.81 81 ALA A C 1
ATOM 632 O O . ALA A 1 81 ? 8.155 -16.293 -12.923 1.00 88.81 81 ALA A O 1
ATOM 633 N N . ASP A 1 82 ? 9.060 -17.487 -11.269 1.00 90.06 82 ASP A N 1
ATOM 634 C CA . ASP A 1 82 ? 8.111 -17.061 -10.233 1.00 90.06 82 ASP A CA 1
ATOM 635 C C . ASP A 1 82 ? 8.865 -16.739 -8.938 1.00 90.06 82 ASP A C 1
ATOM 637 O O . ASP A 1 82 ? 9.482 -17.608 -8.326 1.00 90.06 82 ASP A O 1
ATOM 641 N N . ALA A 1 83 ? 8.785 -15.482 -8.502 1.00 89.38 83 ALA A N 1
ATOM 642 C CA . ALA A 1 83 ? 9.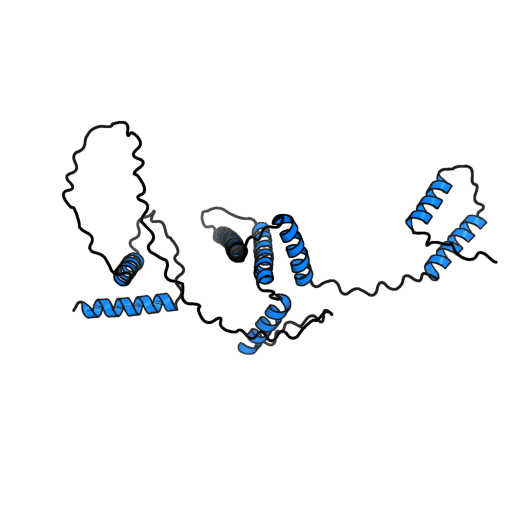381 -15.012 -7.249 1.00 89.38 83 ALA A CA 1
ATOM 643 C C . ALA A 1 83 ? 8.765 -15.652 -5.980 1.00 89.38 83 ALA A C 1
ATOM 645 O O . ALA A 1 83 ? 9.384 -15.661 -4.919 1.00 89.38 83 ALA A O 1
ATOM 646 N N . GLY A 1 84 ? 7.557 -16.218 -6.073 1.00 93.31 84 GLY A N 1
ATOM 647 C CA . GLY A 1 84 ? 6.833 -16.819 -4.953 1.00 93.31 84 GLY A CA 1
ATOM 648 C C . GLY A 1 84 ? 6.215 -15.814 -3.967 1.00 93.31 84 GLY A C 1
ATOM 649 O O . GLY A 1 84 ? 6.568 -14.640 -3.909 1.00 93.31 84 GLY A O 1
ATOM 650 N N . ILE A 1 85 ? 5.257 -16.279 -3.157 1.00 95.94 85 ILE A N 1
ATOM 651 C CA . ILE A 1 85 ? 4.523 -15.420 -2.204 1.00 95.94 85 ILE A CA 1
ATOM 652 C C . ILE A 1 85 ? 5.392 -14.845 -1.086 1.00 95.94 85 ILE A C 1
ATOM 654 O O . ILE A 1 85 ? 5.131 -13.744 -0.610 1.00 95.94 85 ILE A O 1
ATOM 658 N N . MET A 1 86 ? 6.422 -15.583 -0.671 1.00 97.56 86 MET A N 1
ATOM 659 C CA . MET A 1 86 ? 7.338 -15.115 0.364 1.00 97.56 86 MET A CA 1
ATOM 660 C C . MET A 1 86 ? 8.125 -13.891 -0.096 1.00 97.56 86 MET A C 1
ATOM 662 O O . MET A 1 86 ? 8.361 -13.010 0.719 1.00 97.56 86 MET A O 1
ATOM 666 N N . PHE A 1 87 ? 8.484 -13.814 -1.380 1.00 96.44 87 PHE A N 1
ATOM 667 C CA . PHE A 1 87 ? 9.154 -12.644 -1.934 1.00 96.44 87 PHE A CA 1
ATOM 668 C C . PHE A 1 87 ? 8.263 -11.404 -1.822 1.00 96.44 87 PHE A C 1
ATOM 670 O O . PHE A 1 87 ? 8.651 -10.457 -1.150 1.00 96.44 87 PHE A O 1
ATOM 677 N N . ASP A 1 88 ? 7.040 -11.449 -2.361 1.00 96.81 88 ASP A N 1
ATOM 678 C CA . ASP A 1 88 ? 6.107 -10.311 -2.321 1.00 96.81 88 ASP A CA 1
ATOM 679 C C . ASP A 1 88 ? 5.782 -9.875 -0.872 1.00 96.81 88 ASP A C 1
ATOM 681 O O . ASP A 1 88 ? 5.628 -8.689 -0.586 1.00 96.81 88 ASP A O 1
ATOM 685 N N . ALA A 1 89 ? 5.689 -10.827 0.067 1.00 98.19 89 ALA A N 1
ATOM 686 C CA . ALA A 1 89 ? 5.436 -10.528 1.478 1.00 98.19 89 ALA A CA 1
ATOM 687 C C . ALA A 1 89 ? 6.635 -9.858 2.170 1.00 98.19 89 ALA A C 1
ATOM 689 O O . ALA A 1 89 ? 6.447 -8.946 2.977 1.00 98.19 89 ALA A O 1
ATOM 69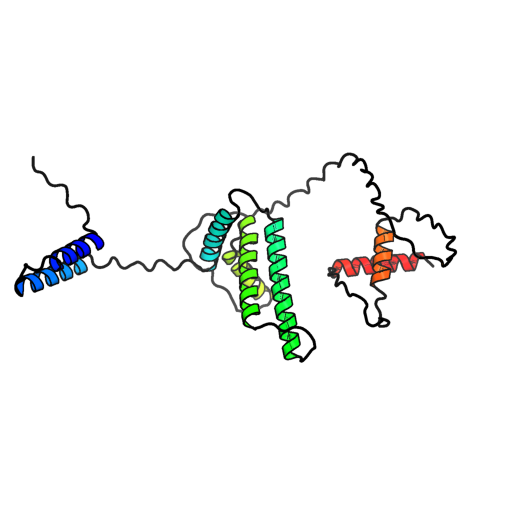0 N N . LEU A 1 90 ? 7.858 -10.312 1.876 1.00 98.44 90 LEU A N 1
ATOM 691 C CA . LEU A 1 90 ? 9.082 -9.710 2.405 1.00 98.44 90 LEU A CA 1
ATOM 692 C C . LEU A 1 90 ? 9.348 -8.339 1.779 1.00 98.44 90 LEU A C 1
ATOM 694 O O . LEU A 1 90 ? 9.758 -7.437 2.500 1.00 98.44 90 LEU A O 1
ATOM 698 N N . GLU A 1 91 ? 9.062 -8.174 0.487 1.00 98.19 91 GLU A N 1
ATOM 699 C CA . GLU A 1 91 ? 9.134 -6.892 -0.219 1.00 98.19 91 GLU A CA 1
ATOM 700 C C . GLU A 1 91 ? 8.192 -5.871 0.434 1.00 98.19 91 GLU A C 1
ATOM 702 O O . GLU A 1 91 ? 8.649 -4.821 0.870 1.00 98.19 91 GLU A O 1
ATOM 707 N N . LEU A 1 92 ? 6.916 -6.223 0.658 1.00 98.56 92 LEU A N 1
ATOM 708 C CA . LEU A 1 92 ? 5.982 -5.375 1.414 1.00 98.56 92 LEU A CA 1
ATOM 709 C C . LEU A 1 92 ? 6.511 -5.021 2.815 1.00 98.56 92 LEU A C 1
ATOM 711 O O . LEU A 1 92 ? 6.377 -3.883 3.260 1.00 98.56 92 LEU A O 1
ATOM 715 N N . GLY A 1 93 ? 7.100 -5.986 3.526 1.00 98.56 93 GLY A N 1
ATOM 716 C CA . GLY A 1 93 ? 7.719 -5.732 4.829 1.00 98.56 93 GLY A CA 1
ATOM 717 C C . GLY A 1 93 ? 8.894 -4.749 4.758 1.00 98.56 93 GLY A C 1
ATOM 718 O O . GLY A 1 93 ? 9.060 -3.944 5.675 1.00 98.56 93 GLY A O 1
ATOM 719 N N . GLY A 1 94 ? 9.673 -4.804 3.675 1.00 98.62 94 GLY A N 1
ATOM 720 C CA . GLY A 1 94 ? 10.750 -3.869 3.356 1.00 98.62 94 GLY A CA 1
ATOM 721 C C . GLY A 1 94 ? 10.235 -2.443 3.202 1.00 98.62 94 GLY A C 1
ATOM 722 O O . GLY A 1 94 ? 10.613 -1.596 4.008 1.00 98.62 94 GLY A O 1
ATOM 723 N N . GLU A 1 95 ? 9.293 -2.217 2.280 1.00 98.62 95 GLU A N 1
ATOM 724 C CA . GLU A 1 95 ? 8.743 -0.875 2.005 1.00 98.62 95 GLU A CA 1
ATOM 725 C C . GLU A 1 95 ? 8.077 -0.258 3.244 1.00 98.62 95 GLU A C 1
ATOM 727 O O . GLU A 1 95 ? 8.227 0.924 3.551 1.00 98.62 95 GLU A O 1
ATOM 732 N N . VAL A 1 96 ? 7.380 -1.072 4.049 1.00 98.81 96 VAL A N 1
ATOM 733 C CA . VAL A 1 96 ? 6.828 -0.598 5.330 1.00 98.81 96 VAL A CA 1
ATOM 734 C C . VAL A 1 96 ? 7.951 -0.171 6.283 1.00 98.81 96 VAL A C 1
ATOM 736 O O . VAL A 1 96 ? 7.815 0.824 6.994 1.00 98.81 96 VAL A O 1
ATOM 739 N N . GLY A 1 97 ? 9.067 -0.901 6.320 1.00 98.56 97 GLY A N 1
ATOM 740 C CA . GLY A 1 97 ? 10.241 -0.543 7.114 1.00 98.56 97 GLY A CA 1
ATOM 741 C C . GLY A 1 97 ? 10.898 0.765 6.665 1.00 98.56 97 GLY A C 1
ATOM 742 O O . GLY A 1 97 ? 11.309 1.562 7.518 1.00 98.56 97 GLY A O 1
ATOM 743 N N . GLU A 1 98 ? 10.965 1.005 5.357 1.00 98.38 98 GLU A N 1
ATOM 744 C CA . GLU A 1 98 ? 11.483 2.242 4.766 1.00 98.38 98 GLU A CA 1
ATOM 745 C C . GLU A 1 98 ? 10.577 3.433 5.105 1.00 98.38 98 GLU A C 1
ATOM 747 O O . GLU A 1 98 ? 11.053 4.397 5.721 1.00 98.38 98 GLU A O 1
ATOM 752 N N . LEU A 1 99 ? 9.258 3.299 4.925 1.00 98.50 99 LEU A N 1
ATOM 753 C CA . LEU A 1 99 ? 8.270 4.287 5.375 1.00 98.50 99 LEU A CA 1
ATOM 754 C C . LEU A 1 99 ? 8.424 4.630 6.867 1.00 98.50 99 LEU A C 1
ATOM 756 O O . LEU A 1 99 ? 8.478 5.802 7.253 1.00 98.50 99 LEU A O 1
ATOM 760 N N . LEU A 1 100 ? 8.541 3.619 7.734 1.00 98.44 100 LEU A N 1
ATOM 761 C CA . LEU A 1 100 ? 8.735 3.823 9.176 1.00 98.44 100 LEU A CA 1
ATOM 762 C C . LEU A 1 100 ? 10.056 4.541 9.489 1.00 98.44 100 LEU A C 1
ATOM 764 O O . LEU A 1 100 ? 10.142 5.328 10.441 1.00 98.44 100 LEU A O 1
ATOM 768 N N . ASN A 1 101 ? 11.103 4.292 8.704 1.00 98.00 101 ASN A N 1
ATOM 769 C CA . ASN A 1 101 ? 12.376 4.982 8.840 1.00 98.00 101 ASN A CA 1
ATOM 770 C C . ASN A 1 101 ? 12.270 6.462 8.447 1.00 98.00 101 ASN A C 1
ATOM 772 O O . ASN A 1 101 ? 12.849 7.291 9.159 1.00 98.00 101 ASN A O 1
ATOM 776 N N . VAL A 1 102 ? 11.516 6.794 7.393 1.00 98.00 102 VAL A N 1
ATOM 777 C CA . VAL A 1 102 ? 11.215 8.183 7.010 1.00 98.00 102 VAL A CA 1
ATOM 778 C C . VAL A 1 102 ? 10.437 8.889 8.118 1.00 98.00 102 VAL A C 1
ATOM 780 O O . VAL A 1 102 ? 10.896 9.917 8.617 1.00 98.00 102 VAL A O 1
ATOM 783 N N . VAL A 1 103 ? 9.335 8.300 8.602 1.00 97.81 103 VAL A N 1
ATOM 784 C CA . VAL A 1 103 ? 8.531 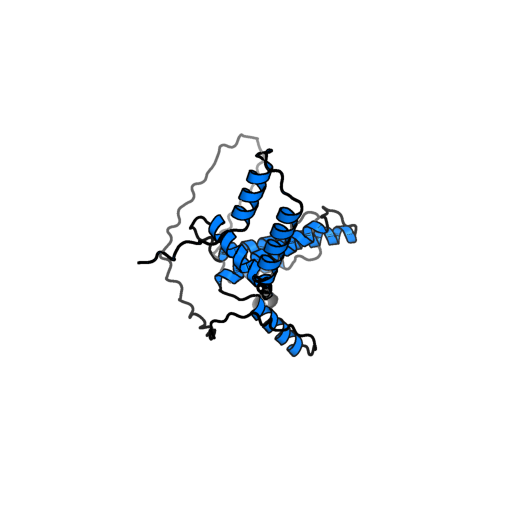8.854 9.712 1.00 97.81 103 VAL A CA 1
ATOM 785 C C . VAL A 1 103 ? 9.403 9.155 10.931 1.00 97.81 103 VAL A C 1
ATOM 787 O O . VAL A 1 103 ? 9.364 10.253 11.483 1.00 97.81 103 VAL A O 1
ATOM 790 N N . LYS A 1 104 ? 10.270 8.213 11.322 1.00 97.56 104 LYS A N 1
ATOM 791 C CA . LYS A 1 104 ? 11.218 8.402 12.430 1.00 97.56 104 LYS A CA 1
ATOM 792 C C . LYS A 1 104 ? 12.155 9.597 12.208 1.00 97.56 104 LYS A C 1
ATOM 794 O O . LYS A 1 104 ? 12.516 10.271 13.175 1.00 97.56 104 LYS A O 1
ATOM 799 N N . LYS A 1 105 ? 12.631 9.825 10.981 1.00 97.62 105 LYS A N 1
ATOM 800 C CA . LYS A 1 105 ? 13.546 10.933 10.662 1.00 97.62 105 LYS A CA 1
ATOM 801 C C . LYS A 1 105 ? 12.821 12.282 10.637 1.00 97.62 105 LYS A C 1
ATOM 803 O O . LYS A 1 105 ? 13.390 13.241 11.154 1.00 97.62 105 LYS A O 1
ATOM 808 N N . LEU A 1 106 ? 11.586 12.328 10.134 1.00 96.50 106 LEU A N 1
ATOM 809 C CA . LEU A 1 106 ? 10.725 13.517 10.173 1.00 96.50 106 LEU A CA 1
ATOM 810 C C . LEU A 1 106 ? 10.403 13.921 11.620 1.00 96.50 106 LEU A C 1
ATOM 812 O O . LEU A 1 106 ? 10.663 15.051 12.021 1.00 96.50 106 LEU A O 1
ATOM 816 N N . GLU A 1 107 ? 9.972 12.969 12.450 1.00 96.94 107 GLU A N 1
ATOM 817 C CA . GLU A 1 107 ? 9.670 13.213 13.869 1.00 96.94 107 GLU A CA 1
ATOM 818 C C . GLU A 1 107 ? 10.898 13.732 14.635 1.00 96.94 107 GLU A C 1
ATOM 820 O O . GLU A 1 107 ? 10.826 14.615 15.491 1.00 96.94 107 GLU A O 1
ATOM 825 N N . ARG A 1 108 ? 12.075 13.178 14.322 1.00 97.62 108 ARG A N 1
ATOM 826 C CA . ARG A 1 108 ? 13.344 13.614 14.909 1.00 97.62 108 ARG A CA 1
ATOM 827 C C . ARG A 1 108 ? 13.656 15.066 14.552 1.00 97.62 108 ARG A C 1
ATOM 829 O O . ARG A 1 108 ? 14.212 15.776 15.391 1.00 97.62 108 ARG A O 1
ATOM 836 N N . GLU A 1 109 ? 13.362 15.480 13.325 1.00 96.19 109 GLU A N 1
ATOM 837 C CA . GLU A 1 109 ? 13.529 16.863 12.892 1.00 96.19 109 GLU A CA 1
ATOM 838 C C . GLU A 1 109 ? 12.617 17.803 13.669 1.00 96.19 109 GLU A C 1
ATOM 840 O O . GLU A 1 109 ? 13.116 18.740 14.291 1.00 96.19 109 GLU A O 1
ATOM 845 N N . GLU A 1 110 ? 11.322 17.490 13.708 1.00 96.00 110 GLU A N 1
ATOM 846 C CA . GLU A 1 110 ? 10.302 18.282 14.398 1.00 96.00 110 GLU A CA 1
ATOM 847 C C . GLU A 1 110 ? 10.625 18.462 15.887 1.00 96.00 110 GLU A C 1
ATOM 849 O O . GLU A 1 110 ? 10.472 19.546 16.450 1.00 96.00 110 GLU A O 1
ATOM 854 N N . ARG A 1 111 ? 11.164 17.418 16.527 1.00 96.75 111 ARG A N 1
ATOM 855 C CA . ARG A 1 111 ? 11.546 17.445 17.948 1.00 96.75 111 ARG A CA 1
ATOM 856 C C . ARG A 1 111 ? 12.940 18.008 18.225 1.00 96.75 111 ARG A C 1
ATOM 858 O O . ARG A 1 111 ? 13.357 18.046 19.384 1.00 96.75 111 ARG A O 1
ATOM 865 N N . GLY A 1 112 ? 13.700 18.392 17.199 1.00 96.94 112 GLY A N 1
ATOM 866 C CA . GLY A 1 112 ? 15.074 18.880 17.359 1.00 96.94 112 GLY A CA 1
ATOM 867 C C . GLY A 1 112 ? 16.058 17.824 17.885 1.00 96.94 112 GLY A C 1
ATOM 868 O O . GLY A 1 112 ? 17.094 18.153 18.464 1.00 96.94 112 GLY A O 1
ATOM 869 N N . TRP A 1 113 ? 15.759 16.537 17.710 1.00 97.75 113 TRP A N 1
ATOM 870 C CA . TRP A 1 113 ? 16.604 15.438 18.173 1.00 97.75 113 TRP A CA 1
ATOM 871 C C . TRP A 1 113 ? 17.812 15.220 17.249 1.00 97.75 113 TRP A C 1
ATOM 873 O O . TRP A 1 113 ? 17.778 15.480 16.045 1.00 97.75 113 TRP A O 1
ATOM 883 N N . ARG A 1 114 ? 18.923 14.705 17.788 1.00 96.12 114 ARG A N 1
ATOM 884 C CA . ARG A 1 114 ? 20.121 14.393 16.984 1.00 96.12 114 ARG A CA 1
ATOM 885 C C . ARG A 1 114 ? 19.882 13.198 16.050 1.00 96.12 114 ARG A C 1
ATOM 887 O O . ARG A 1 114 ? 19.209 12.241 16.422 1.00 96.12 114 ARG A O 1
ATOM 894 N N . GLY A 1 115 ? 20.477 13.236 14.855 1.00 94.69 115 GLY A N 1
ATOM 895 C CA . GLY A 1 115 ? 20.477 12.140 13.869 1.00 94.69 115 GLY A CA 1
ATOM 896 C C . GLY A 1 115 ? 20.282 12.630 12.430 1.00 94.69 115 GLY A C 1
ATOM 897 O O . GLY A 1 115 ? 20.251 13.833 12.201 1.00 94.69 115 GLY A O 1
ATOM 898 N N . SER A 1 116 ? 20.133 11.710 11.474 1.00 93.56 116 SER A N 1
ATOM 899 C CA . SER A 1 116 ? 19.809 12.024 10.071 1.00 93.56 116 SER A CA 1
ATOM 900 C C . SER A 1 116 ? 18.393 12.590 9.896 1.00 93.56 116 SER A C 1
ATOM 902 O O . SER A 1 116 ? 17.564 12.473 10.808 1.00 93.56 116 SER A O 1
ATOM 904 N N . ARG A 1 117 ? 18.156 13.223 8.744 1.00 93.69 117 ARG A N 1
ATOM 905 C CA . ARG A 1 117 ? 16.914 13.879 8.307 1.00 93.69 117 ARG A CA 1
ATOM 906 C C . ARG A 1 117 ? 16.472 13.289 6.976 1.00 93.69 117 ARG A C 1
ATOM 908 O O . ARG A 1 117 ? 17.292 12.653 6.322 1.00 93.69 117 ARG A O 1
ATOM 915 N N . GLU A 1 118 ? 15.218 13.513 6.626 1.00 93.00 118 GLU A N 1
ATOM 916 C CA . GLU A 1 118 ? 14.614 13.062 5.374 1.00 93.00 118 GLU A CA 1
ATOM 917 C C . GLU A 1 118 ? 13.663 14.142 4.864 1.00 93.00 118 GLU A C 1
ATOM 919 O O . GLU A 1 118 ? 13.159 14.931 5.666 1.00 93.00 118 GLU A O 1
ATOM 924 N N . ALA A 1 119 ? 13.422 14.205 3.557 1.00 87.62 119 ALA A N 1
ATOM 925 C CA . ALA A 1 119 ? 12.502 15.183 3.004 1.00 87.62 119 ALA A CA 1
ATOM 926 C C . ALA A 1 119 ? 11.048 14.673 3.081 1.00 87.62 119 ALA A C 1
ATOM 928 O O . ALA A 1 119 ? 10.794 13.473 2.988 1.00 87.62 119 ALA A O 1
ATOM 929 N N . PRO A 1 120 ? 10.044 15.568 3.156 1.00 86.44 120 PRO A N 1
ATOM 930 C CA . PRO A 1 120 ? 8.636 15.169 3.078 1.00 86.44 120 PRO A CA 1
ATOM 931 C C . PRO A 1 120 ? 8.259 14.428 1.786 1.00 86.44 120 PRO A C 1
ATOM 933 O O . PRO A 1 120 ? 7.298 13.666 1.782 1.00 86.44 120 PRO A O 1
ATOM 936 N N . LYS A 1 121 ? 9.002 14.643 0.689 1.00 93.50 121 LYS A N 1
ATOM 937 C CA . LYS A 1 121 ? 8.805 13.908 -0.570 1.00 93.50 121 LYS A CA 1
ATOM 938 C C . LYS A 1 121 ? 9.055 12.411 -0.381 1.00 93.50 121 LYS A C 1
ATOM 940 O O . LYS A 1 121 ? 8.283 11.615 -0.900 1.00 93.50 121 LYS A O 1
ATOM 945 N N . ASP A 1 122 ? 10.066 12.056 0.404 1.00 94.69 122 ASP A N 1
ATOM 946 C CA . ASP A 1 122 ? 10.444 10.663 0.626 1.00 94.69 122 ASP A CA 1
ATOM 947 C C . ASP A 1 122 ? 9.300 9.921 1.333 1.00 94.69 122 ASP A C 1
ATOM 949 O O . ASP A 1 122 ? 8.987 8.794 0.989 1.00 94.69 122 ASP A O 1
ATOM 953 N N . PHE A 1 123 ? 8.539 10.586 2.214 1.00 97.06 123 PHE A N 1
ATOM 954 C CA . PHE A 1 123 ? 7.349 9.977 2.825 1.00 97.06 123 PHE A CA 1
ATOM 955 C C . PHE A 1 123 ? 6.288 9.582 1.787 1.00 97.06 123 PHE A C 1
ATOM 957 O O . PHE A 1 123 ? 5.656 8.534 1.922 1.00 97.06 123 PHE A O 1
ATOM 964 N N . ALA A 1 124 ? 6.070 10.422 0.771 1.00 96.62 124 ALA A N 1
ATOM 965 C CA . ALA A 1 124 ? 5.086 10.153 -0.272 1.00 96.62 124 ALA A CA 1
ATOM 966 C C . ALA A 1 124 ? 5.527 9.006 -1.191 1.00 96.62 124 ALA A C 1
ATOM 968 O O . ALA A 1 124 ? 4.687 8.178 -1.546 1.00 96.62 124 ALA A O 1
ATOM 969 N N . ASP A 1 125 ? 6.817 8.952 -1.532 1.00 97.69 125 ASP A N 1
ATOM 970 C CA . ASP A 1 125 ? 7.399 7.871 -2.331 1.00 97.69 125 ASP A CA 1
ATOM 971 C C . ASP A 1 125 ? 7.255 6.530 -1.586 1.00 97.69 125 ASP A C 1
ATOM 973 O O . ASP A 1 125 ? 6.621 5.613 -2.107 1.00 97.69 125 ASP A O 1
ATOM 977 N N . GLU A 1 126 ? 7.650 6.466 -0.309 1.00 98.44 126 GLU A N 1
ATOM 978 C CA . GLU A 1 126 ? 7.518 5.241 0.496 1.00 98.44 126 GLU A CA 1
ATOM 979 C C . GLU A 1 126 ? 6.052 4.810 0.704 1.00 98.44 126 GLU A C 1
ATOM 981 O O . GLU A 1 126 ? 5.719 3.624 0.738 1.00 98.44 126 GLU A O 1
ATOM 986 N N . CYS A 1 127 ? 5.117 5.762 0.821 1.00 98.50 127 CYS A N 1
ATOM 987 C CA . CYS A 1 127 ? 3.686 5.436 0.856 1.00 98.50 127 CYS A CA 1
ATOM 988 C C . CYS A 1 127 ? 3.214 4.778 -0.448 1.00 98.50 127 CYS A C 1
ATOM 990 O O . CYS A 1 127 ? 2.359 3.885 -0.417 1.00 98.50 127 CYS A O 1
ATOM 992 N N . ALA A 1 128 ? 3.734 5.232 -1.590 1.00 98.31 128 ALA A N 1
ATOM 993 C CA . ALA A 1 128 ? 3.405 4.663 -2.888 1.00 98.31 128 ALA A CA 1
ATOM 994 C C . ALA A 1 128 ? 3.984 3.250 -3.034 1.00 98.31 128 ALA A C 1
ATOM 996 O O . ALA A 1 128 ? 3.265 2.355 -3.487 1.00 98.31 128 ALA A O 1
ATOM 997 N N . ASP A 1 129 ? 5.217 3.022 -2.583 1.00 98.50 129 ASP A N 1
ATOM 998 C CA . ASP A 1 129 ? 5.859 1.707 -2.640 1.00 98.50 129 ASP A CA 1
ATOM 999 C C . ASP A 1 129 ? 5.142 0.679 -1.757 1.00 98.50 129 ASP A C 1
ATOM 1001 O O . ASP A 1 129 ? 4.827 -0.425 -2.217 1.00 98.50 129 ASP A O 1
ATOM 1005 N N . VAL A 1 130 ? 4.703 1.073 -0.555 1.00 98.81 130 VAL A N 1
ATOM 1006 C CA . VAL A 1 130 ? 3.832 0.233 0.288 1.00 98.81 130 VAL A CA 1
ATOM 1007 C C . VAL A 1 130 ? 2.544 -0.158 -0.443 1.00 98.81 130 VAL A C 1
ATOM 1009 O O . VAL A 1 130 ? 2.155 -1.330 -0.426 1.00 98.81 130 VAL A O 1
ATOM 1012 N N . LEU A 1 131 ? 1.869 0.791 -1.101 1.00 98.69 131 LEU A N 1
ATOM 1013 C CA . LEU A 1 131 ? 0.634 0.509 -1.841 1.00 98.69 131 LEU A CA 1
ATOM 1014 C C . LEU A 1 131 ? 0.881 -0.444 -3.022 1.00 98.69 131 LEU A C 1
ATOM 1016 O O . LEU A 1 131 ? 0.098 -1.370 -3.250 1.00 98.69 131 LEU A O 1
ATOM 1020 N N . ILE A 1 132 ? 1.972 -0.236 -3.757 1.00 98.50 132 ILE A N 1
ATOM 1021 C CA . ILE A 1 132 ? 2.380 -1.075 -4.886 1.00 98.50 132 ILE A CA 1
ATOM 1022 C C . ILE A 1 132 ? 2.664 -2.506 -4.418 1.00 98.50 132 ILE A C 1
ATOM 1024 O O . ILE A 1 132 ? 2.154 -3.459 -5.012 1.00 98.50 132 ILE A O 1
ATOM 1028 N N . CYS A 1 133 ? 3.449 -2.675 -3.355 1.00 98.44 133 CYS A N 1
ATOM 1029 C CA . CYS A 1 133 ? 3.829 -3.988 -2.841 1.00 98.44 133 CYS A CA 1
ATOM 1030 C C . CYS A 1 133 ? 2.659 -4.713 -2.161 1.00 98.44 133 CYS A C 1
ATOM 1032 O O . CYS A 1 133 ? 2.536 -5.936 -2.278 1.00 98.44 133 CYS A O 1
ATOM 1034 N N . LEU A 1 134 ? 1.719 -3.977 -1.559 1.00 98.69 134 LEU A N 1
ATOM 1035 C CA . LEU A 1 134 ? 0.465 -4.552 -1.074 1.00 98.69 134 LEU A CA 1
ATOM 1036 C C . LEU A 1 134 ? -0.360 -5.150 -2.224 1.00 98.69 134 LEU A C 1
ATOM 1038 O O . LEU A 1 134 ? -0.887 -6.257 -2.091 1.00 98.69 134 LEU A O 1
ATOM 1042 N N . ASP A 1 135 ? -0.450 -4.454 -3.361 1.00 98.44 135 ASP A N 1
ATOM 1043 C CA . ASP A 1 135 ? -1.139 -4.967 -4.547 1.00 98.44 135 ASP A CA 1
ATOM 1044 C C . ASP A 1 135 ? -0.445 -6.200 -5.152 1.00 98.44 135 ASP A C 1
ATOM 1046 O O . ASP A 1 135 ? -1.127 -7.180 -5.479 1.00 98.44 135 ASP A O 1
ATOM 1050 N N . LYS A 1 136 ? 0.898 -6.207 -5.223 1.00 97.12 136 LYS A N 1
ATOM 1051 C CA . LYS A 1 136 ? 1.682 -7.385 -5.647 1.00 97.12 136 LYS A CA 1
ATOM 1052 C C . LYS A 1 136 ? 1.328 -8.619 -4.814 1.00 97.12 136 LYS A C 1
ATOM 1054 O O . LYS A 1 136 ? 0.999 -9.667 -5.375 1.00 97.12 136 LYS A O 1
ATOM 1059 N N . LEU A 1 137 ? 1.315 -8.477 -3.487 1.00 97.88 137 LEU A N 1
ATOM 1060 C CA . LEU A 1 137 ? 0.973 -9.563 -2.572 1.00 97.88 137 LEU A CA 1
ATOM 1061 C C . LEU A 1 137 ? -0.492 -10.007 -2.727 1.00 97.88 137 LEU A C 1
ATOM 1063 O O . LEU A 1 137 ? -0.778 -11.206 -2.803 1.00 97.88 137 LEU A O 1
ATOM 1067 N N . ALA A 1 138 ? -1.425 -9.055 -2.809 1.00 97.75 138 ALA A N 1
ATOM 1068 C CA . ALA A 1 138 ? -2.853 -9.326 -2.965 1.00 97.75 138 ALA A CA 1
ATOM 1069 C C . ALA A 1 138 ? -3.168 -10.099 -4.259 1.00 97.75 138 ALA A C 1
ATOM 1071 O O . ALA A 1 138 ? -4.007 -11.007 -4.252 1.00 97.75 138 ALA A O 1
ATOM 1072 N N . ARG A 1 139 ? -2.451 -9.806 -5.353 1.00 95.62 139 ARG A N 1
ATOM 1073 C CA . ARG A 1 139 ? -2.551 -10.520 -6.636 1.00 95.62 139 ARG A CA 1
ATOM 1074 C C . ARG A 1 139 ? -2.340 -12.017 -6.497 1.00 95.62 139 ARG A C 1
ATOM 1076 O O . ARG A 1 139 ? -3.115 -12.782 -7.059 1.00 95.62 139 ARG A O 1
ATOM 1083 N N . ARG A 1 140 ? -1.362 -12.464 -5.708 1.00 94.56 140 ARG A N 1
ATOM 1084 C CA . ARG A 1 140 ? -1.085 -13.904 -5.540 1.00 94.56 140 ARG A CA 1
ATOM 1085 C C . ARG A 1 140 ? -2.217 -14.687 -4.892 1.00 94.56 140 ARG A C 1
ATOM 1087 O O . ARG A 1 140 ? -2.262 -15.909 -5.002 1.00 94.56 140 ARG A O 1
ATOM 1094 N N . ARG A 1 141 ? -3.108 -13.998 -4.182 1.00 96.06 141 ARG A N 1
ATOM 1095 C CA . ARG A 1 141 ? -4.279 -14.587 -3.530 1.00 96.06 141 ARG A CA 1
ATOM 1096 C C . ARG A 1 141 ? -5.585 -14.211 -4.224 1.00 96.06 141 ARG A C 1
ATOM 1098 O O . ARG A 1 141 ? -6.639 -14.481 -3.664 1.00 96.06 141 ARG A O 1
ATOM 1105 N N . ASN A 1 142 ? -5.514 -13.607 -5.415 1.00 95.31 142 ASN A N 1
ATOM 1106 C CA . ASN A 1 142 ? -6.668 -13.103 -6.161 1.00 95.31 142 ASN A CA 1
ATOM 1107 C C . ASN A 1 142 ? -7.586 -12.215 -5.305 1.00 95.31 142 ASN A C 1
ATOM 1109 O O . ASN A 1 142 ? -8.805 -12.255 -5.428 1.00 95.31 142 ASN A O 1
ATOM 1113 N N . VAL A 1 143 ? -6.996 -11.408 -4.417 1.00 96.69 143 VAL A N 1
ATOM 1114 C CA . VAL A 1 143 ? -7.754 -10.472 -3.583 1.00 96.69 143 VAL A CA 1
ATOM 1115 C C . VAL A 1 143 ? -8.042 -9.208 -4.389 1.00 96.69 143 VAL A C 1
ATOM 1117 O O . VAL A 1 143 ? -7.113 -8.532 -4.855 1.00 96.69 143 VAL A O 1
ATOM 1120 N N . ASP A 1 144 ? -9.328 -8.887 -4.520 1.00 95.38 144 ASP A N 1
ATOM 1121 C CA . ASP A 1 144 ? -9.814 -7.586 -4.976 1.00 95.38 144 ASP A CA 1
ATOM 1122 C C . ASP A 1 144 ? -9.710 -6.583 -3.822 1.00 95.38 144 ASP A C 1
ATOM 1124 O O . ASP A 1 144 ? -10.542 -6.563 -2.911 1.00 95.38 144 ASP A O 1
ATOM 1128 N N . LEU A 1 145 ? -8.662 -5.756 -3.861 1.00 96.12 145 LEU A N 1
ATOM 1129 C CA . LEU A 1 145 ? -8.394 -4.757 -2.830 1.00 96.12 145 LEU A CA 1
ATOM 1130 C C . LEU A 1 145 ? -9.514 -3.718 -2.705 1.00 96.12 145 LEU A C 1
ATOM 1132 O O . LEU A 1 145 ? -9.778 -3.264 -1.592 1.00 96.12 145 LEU A O 1
ATOM 1136 N N . THR A 1 146 ? -10.199 -3.361 -3.793 1.00 95.62 146 THR A N 1
ATOM 1137 C CA . THR A 1 146 ? -11.305 -2.398 -3.756 1.00 95.62 146 THR A CA 1
ATOM 1138 C C . THR A 1 146 ? -12.476 -2.985 -2.978 1.00 95.62 146 THR A C 1
ATOM 1140 O O . THR A 1 146 ? -12.912 -2.395 -1.983 1.00 95.62 146 THR A O 1
ATOM 1143 N N . ALA A 1 147 ? -12.938 -4.174 -3.370 1.00 94.50 147 ALA A N 1
ATOM 1144 C CA . ALA A 1 147 ? -14.085 -4.822 -2.742 1.00 94.50 147 ALA A CA 1
ATOM 1145 C C . ALA A 1 147 ? -13.844 -5.121 -1.252 1.00 94.50 147 ALA A C 1
ATOM 1147 O O . ALA A 1 147 ? -14.683 -4.787 -0.406 1.00 94.50 147 ALA A O 1
ATOM 1148 N N . VAL A 1 148 ? -12.683 -5.694 -0.901 1.00 97.06 148 VAL A N 1
ATOM 1149 C CA . VAL A 1 148 ? -12.382 -6.031 0.504 1.00 97.06 148 VAL A CA 1
ATOM 1150 C C . VAL A 1 148 ? -12.191 -4.789 1.370 1.00 97.06 148 VAL A C 1
ATOM 1152 O O . VAL A 1 148 ? -12.600 -4.801 2.532 1.00 97.06 148 VAL A O 1
ATOM 1155 N N . THR A 1 149 ? -11.634 -3.701 0.825 1.00 96.94 149 THR A N 1
ATOM 1156 C CA . THR A 1 149 ? -11.472 -2.442 1.568 1.00 96.94 149 THR A CA 1
ATOM 1157 C C . THR A 1 149 ? -12.825 -1.811 1.867 1.00 96.94 149 THR A C 1
ATOM 1159 O O . THR A 1 149 ? -13.076 -1.448 3.015 1.00 96.94 149 THR A O 1
ATOM 1162 N N . ILE A 1 150 ? -13.727 -1.744 0.881 1.00 96.69 150 ILE A N 1
ATOM 1163 C CA . ILE A 1 150 ? -15.091 -1.225 1.070 1.00 96.69 150 ILE A CA 1
ATOM 1164 C C . ILE A 1 150 ? -15.830 -2.037 2.136 1.00 96.69 150 ILE A C 1
ATOM 1166 O O . ILE A 1 150 ? -16.353 -1.468 3.097 1.00 96.69 150 ILE A O 1
ATOM 1170 N N . SER A 1 151 ? -15.827 -3.368 2.003 1.00 97.25 151 SER A N 1
ATOM 1171 C CA . SER A 1 151 ? -16.474 -4.269 2.961 1.00 97.25 151 SER A CA 1
ATOM 1172 C C . SER A 1 151 ? -15.918 -4.079 4.375 1.00 97.25 151 SER A C 1
ATOM 1174 O O . SER A 1 151 ? -16.669 -3.831 5.323 1.00 97.25 151 SER A O 1
ATOM 1176 N N . LYS A 1 152 ? -14.586 -4.101 4.525 1.00 97.81 152 LYS A N 1
ATOM 1177 C CA . LYS A 1 152 ? -13.932 -3.980 5.831 1.00 97.81 152 LYS A CA 1
ATOM 1178 C C . LYS A 1 152 ? -14.136 -2.607 6.468 1.00 97.81 152 LYS A C 1
ATOM 1180 O O . LYS A 1 152 ? -14.362 -2.538 7.681 1.00 97.81 152 LYS A O 1
ATOM 1185 N N . PHE A 1 153 ? -14.057 -1.535 5.683 1.00 98.31 153 PHE A N 1
ATOM 1186 C CA . PHE A 1 153 ? -14.293 -0.170 6.148 1.00 98.31 153 PHE A CA 1
ATOM 1187 C C . PHE A 1 153 ? -15.725 -0.025 6.665 1.00 98.31 153 PHE A C 1
ATOM 1189 O O . PHE A 1 153 ? -15.923 0.361 7.815 1.00 98.31 153 PHE A O 1
ATOM 1196 N N . ASN A 1 154 ? -16.718 -0.423 5.864 1.00 98.19 154 ASN A N 1
ATOM 1197 C CA . ASN A 1 154 ? -18.132 -0.298 6.217 1.00 98.19 154 ASN A CA 1
ATOM 1198 C C . ASN A 1 154 ? -18.497 -1.131 7.452 1.00 98.19 154 ASN A C 1
ATOM 1200 O O . ASN A 1 154 ? -19.145 -0.608 8.360 1.00 98.19 154 ASN A O 1
ATOM 1204 N N . ALA A 1 155 ? -18.011 -2.374 7.535 1.00 97.94 155 ALA A N 1
ATOM 1205 C CA . ALA A 1 155 ? -18.205 -3.229 8.706 1.00 97.94 155 ALA A CA 1
ATOM 1206 C C . ALA A 1 155 ? -17.561 -2.639 9.973 1.00 97.94 155 ALA A C 1
ATOM 1208 O O . ALA A 1 155 ? -18.108 -2.746 11.070 1.00 97.94 155 ALA A O 1
ATOM 1209 N N . THR A 1 156 ? -16.397 -1.994 9.840 1.00 98.31 156 THR A N 1
ATOM 1210 C CA . THR A 1 156 ? -15.737 -1.328 10.972 1.00 98.31 156 THR A CA 1
ATOM 1211 C C . THR A 1 156 ? -16.528 -0.100 11.410 1.00 98.31 156 THR A C 1
ATOM 1213 O O . THR A 1 156 ? -16.788 0.041 12.603 1.00 98.31 156 THR A O 1
ATOM 1216 N N . SER A 1 157 ? -16.971 0.740 10.469 1.00 98.31 157 SER A N 1
ATOM 1217 C CA . SER A 1 157 ? -17.810 1.904 10.763 1.00 98.31 157 SER A CA 1
ATOM 1218 C C . SER A 1 157 ? -19.113 1.513 11.458 1.00 98.31 157 SER A C 1
ATOM 1220 O O . SER A 1 157 ? -19.500 2.165 12.420 1.00 98.31 157 SER A O 1
ATOM 1222 N N . GLU A 1 158 ? -19.769 0.432 11.033 1.00 98.25 158 GLU A N 1
ATOM 1223 C CA . GLU A 1 158 ? -20.957 -0.097 11.710 1.00 98.25 158 GLU A CA 1
ATOM 1224 C C . GLU A 1 158 ? -20.645 -0.569 13.132 1.00 98.25 158 GLU A C 1
ATOM 1226 O O . GLU A 1 158 ? -21.298 -0.133 14.079 1.00 98.25 158 GLU A O 1
ATOM 1231 N N . LYS A 1 159 ? -19.593 -1.382 13.297 1.00 98.19 159 LYS A N 1
ATOM 1232 C CA . LYS A 1 159 ? -19.162 -1.900 14.602 1.00 98.19 159 LYS A CA 1
ATOM 1233 C C . LYS A 1 159 ? -18.933 -0.791 15.634 1.00 98.19 159 LYS A C 1
ATOM 1235 O O . LYS A 1 159 ? -19.171 -1.015 16.818 1.00 98.19 159 LYS A O 1
ATOM 1240 N N . VAL A 1 160 ? -18.441 0.372 15.207 1.00 98.31 160 VAL A N 1
ATOM 1241 C CA . VAL A 1 160 ? -18.147 1.507 16.097 1.00 98.31 160 VAL A CA 1
ATOM 1242 C C . VAL A 1 160 ? -19.204 2.620 16.062 1.00 98.31 160 VAL A C 1
ATOM 1244 O O . VAL A 1 160 ? -18.990 3.672 16.656 1.00 98.31 160 VAL A O 1
ATOM 1247 N N . GLY A 1 161 ? -20.342 2.414 15.388 1.00 98.19 161 GLY A N 1
ATOM 1248 C CA . GLY A 1 161 ? -21.445 3.383 15.352 1.00 98.19 161 GLY A CA 1
ATOM 1249 C C . GLY A 1 161 ? -21.167 4.660 14.545 1.00 98.19 161 GLY A C 1
ATOM 1250 O O . GLY A 1 161 ? -21.781 5.693 14.800 1.00 98.19 161 GLY A O 1
ATOM 1251 N N . LEU A 1 162 ? -20.248 4.618 13.577 1.00 98.06 162 LEU A N 1
ATOM 1252 C CA . LEU A 1 162 ? -19.965 5.729 12.665 1.00 98.06 162 LEU A CA 1
ATOM 1253 C C . LEU A 1 162 ? -20.903 5.691 11.450 1.00 98.06 162 LEU A C 1
ATOM 1255 O O . LEU A 1 162 ? -21.218 4.619 10.934 1.00 98.06 162 LEU A O 1
ATOM 1259 N N . SER A 1 163 ? -21.303 6.858 10.937 1.00 98.19 163 SER A N 1
ATOM 1260 C CA . SER A 1 163 ? -22.165 6.995 9.746 1.00 98.19 163 SER A CA 1
ATOM 1261 C C . SER A 1 163 ? -21.415 6.908 8.410 1.00 98.19 163 SER A C 1
ATOM 1263 O O . SER A 1 163 ? -22.031 6.685 7.374 1.00 98.19 163 SER A O 1
ATOM 1265 N N . HIS A 1 164 ? -20.089 7.052 8.416 1.00 98.06 164 HIS A N 1
ATOM 1266 C CA . HIS A 1 164 ? -19.261 7.074 7.208 1.00 98.06 164 HIS A CA 1
ATOM 1267 C C . HIS A 1 164 ? -19.261 5.724 6.486 1.00 98.06 164 HIS A C 1
ATOM 1269 O O . HIS A 1 164 ? -18.999 4.684 7.102 1.00 98.06 164 HIS A O 1
ATOM 1275 N N . ARG A 1 165 ? -19.514 5.732 5.176 1.00 97.56 165 ARG A N 1
ATOM 1276 C CA . ARG A 1 165 ? -19.482 4.542 4.320 1.00 97.56 165 ARG A CA 1
ATOM 1277 C C . ARG A 1 165 ? -18.723 4.833 3.032 1.00 97.56 165 ARG A C 1
ATOM 1279 O O . ARG A 1 165 ? -18.782 5.946 2.521 1.00 97.56 165 ARG A O 1
ATOM 1286 N N . LEU A 1 166 ? -18.030 3.819 2.531 1.00 95.56 166 LEU A N 1
ATOM 1287 C CA . LEU A 1 166 ? -17.530 3.790 1.164 1.00 95.56 166 LEU A CA 1
ATOM 1288 C C . LEU A 1 166 ? -18.606 3.183 0.264 1.00 95.56 166 LEU A C 1
ATOM 1290 O O . LEU A 1 166 ? -19.218 2.168 0.616 1.00 95.56 166 LEU A O 1
ATOM 1294 N N . GLU A 1 167 ? -18.824 3.804 -0.888 1.00 92.19 167 GLU A N 1
ATOM 1295 C CA . GLU A 1 167 ? -19.718 3.287 -1.918 1.00 92.19 167 GLU A CA 1
ATOM 1296 C C . GLU A 1 167 ? -19.035 2.153 -2.684 1.00 92.19 167 GLU A C 1
ATOM 1298 O O . GLU A 1 167 ? -17.840 2.210 -2.985 1.00 92.19 167 GLU A O 1
ATOM 1303 N N . ALA A 1 168 ? -19.801 1.119 -3.029 1.00 78.81 168 ALA A N 1
ATOM 1304 C CA . ALA A 1 168 ? -19.351 0.156 -4.018 1.00 78.81 168 ALA A CA 1
ATOM 1305 C C . ALA A 1 168 ? -19.321 0.852 -5.381 1.00 78.81 168 ALA A C 1
ATOM 1307 O O . ALA A 1 168 ? -20.368 1.223 -5.909 1.00 78.81 168 ALA A O 1
ATOM 1308 N N . SER A 1 169 ? -18.132 1.057 -5.951 1.00 66.75 169 SER A N 1
ATOM 1309 C CA . SER A 1 169 ? -18.024 1.579 -7.312 1.00 66.75 169 SER A CA 1
ATOM 1310 C C . SER A 1 169 ? -18.729 0.611 -8.263 1.00 66.75 169 SER A C 1
ATOM 1312 O O . SER A 1 169 ? -18.278 -0.523 -8.431 1.00 66.75 169 SER A O 1
ATOM 1314 N N . VAL A 1 170 ? -19.828 1.046 -8.886 1.00 55.41 170 VAL A N 1
ATOM 1315 C CA . VAL A 1 170 ? -20.555 0.280 -9.910 1.00 55.41 170 VAL A CA 1
ATOM 1316 C C . VAL A 1 170 ? -19.733 0.316 -11.204 1.00 55.41 170 VAL A C 1
ATOM 1318 O O . VAL A 1 170 ? -20.019 1.060 -12.134 1.00 55.41 170 VAL A O 1
ATOM 1321 N N . GLY A 1 171 ? -18.638 -0.439 -11.228 1.00 51.69 171 GLY A N 1
ATOM 1322 C CA . GLY A 1 171 ? -17.779 -0.642 -12.388 1.00 51.69 171 GLY A CA 1
ATOM 1323 C C . GLY A 1 171 ? -18.077 -1.998 -13.014 1.00 51.69 171 GLY A C 1
ATOM 1324 O O . GLY A 1 171 ? -17.600 -3.018 -12.536 1.00 51.69 171 GLY A O 1
ATOM 1325 N N . SER A 1 172 ? -18.909 -1.986 -14.054 1.00 46.78 172 SER A N 1
ATOM 1326 C CA . SER A 1 172 ? -19.303 -3.103 -14.923 1.00 46.78 172 SER A CA 1
ATOM 1327 C C . SER A 1 172 ? -18.188 -4.126 -15.207 1.00 46.78 172 SER A C 1
ATOM 1329 O O . SER A 1 172 ? -17.273 -3.835 -15.976 1.00 46.78 172 SER A O 1
ATOM 1331 N N . GLY A 1 173 ? -18.339 -5.351 -14.691 1.00 40.84 173 GLY A N 1
ATOM 1332 C CA . GLY A 1 173 ? -17.571 -6.516 -15.142 1.00 40.84 173 GLY A CA 1
ATOM 1333 C C . GLY A 1 173 ? -17.436 -7.643 -14.117 1.00 40.84 173 GLY A C 1
ATOM 1334 O O . GLY A 1 173 ? -16.324 -7.961 -13.719 1.00 40.84 173 GLY A O 1
ATOM 1335 N N . ALA A 1 174 ? -18.545 -8.267 -13.705 1.00 37.16 174 ALA A N 1
ATOM 1336 C CA . ALA A 1 174 ? -18.491 -9.609 -13.108 1.00 37.16 174 ALA A CA 1
ATOM 1337 C C . ALA A 1 174 ? -17.931 -10.612 -14.150 1.00 37.16 174 ALA A C 1
ATOM 1339 O O . ALA A 1 174 ? -18.150 -10.413 -15.349 1.00 37.16 174 ALA A O 1
ATOM 1340 N N . PRO A 1 175 ? -17.205 -11.665 -13.734 1.00 46.44 175 PRO A N 1
ATOM 1341 C CA . PRO A 1 175 ? -17.809 -12.807 -13.035 1.00 46.44 175 PRO A CA 1
ATOM 1342 C C . PRO A 1 175 ? -17.039 -13.112 -11.735 1.00 46.44 175 PRO A C 1
ATOM 1344 O O . PRO A 1 175 ? -15.908 -12.683 -11.571 1.00 46.44 175 PRO A O 1
ATOM 1347 N N . ALA A 1 176 ? -17.513 -13.832 -10.734 1.00 41.88 176 ALA A N 1
ATOM 1348 C CA . ALA A 1 176 ? -18.729 -14.563 -10.435 1.00 41.88 176 ALA A CA 1
ATOM 1349 C C . ALA A 1 176 ? -18.836 -14.552 -8.899 1.00 41.88 176 ALA A C 1
ATOM 1351 O O . ALA A 1 176 ? -17.877 -14.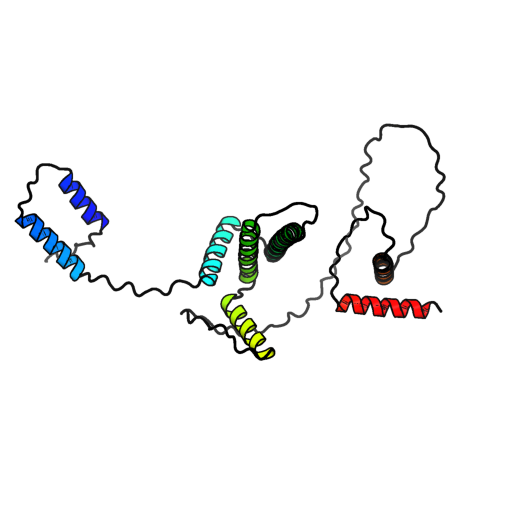204 -8.206 1.00 41.88 176 ALA A O 1
ATOM 1352 N N . GLU A 1 177 ? -19.970 -14.982 -8.362 1.00 44.66 177 GLU A N 1
ATOM 1353 C CA . GLU A 1 177 ? -20.047 -15.465 -6.987 1.00 44.66 177 GLU A CA 1
ATOM 1354 C C . GLU A 1 177 ? -18.989 -16.560 -6.795 1.00 44.66 177 GLU A C 1
ATOM 1356 O O . GLU A 1 177 ? -19.161 -17.703 -7.210 1.00 44.66 177 GLU A O 1
ATOM 1361 N N . GLN A 1 178 ? -17.848 -16.197 -6.215 1.00 44.12 178 GLN A N 1
ATOM 1362 C CA . GLN A 1 178 ? -16.962 -17.166 -5.609 1.00 44.12 178 GLN A CA 1
ATOM 1363 C C . GLN A 1 178 ? -17.355 -17.181 -4.141 1.00 44.12 178 GLN A C 1
ATOM 1365 O O . GLN A 1 178 ? -16.955 -16.310 -3.366 1.00 44.12 178 GLN A O 1
ATOM 1370 N N . GLU A 1 179 ? -18.194 -18.148 -3.771 1.00 40.50 179 GLU A N 1
ATOM 1371 C CA . GLU A 1 179 ? -18.259 -18.583 -2.386 1.00 40.50 179 GLU A CA 1
ATOM 1372 C C . GLU A 1 179 ? -16.824 -18.898 -1.967 1.00 40.50 179 GLU A C 1
ATOM 1374 O O . GLU A 1 179 ? -16.234 -19.906 -2.359 1.00 40.50 179 GLU A O 1
ATOM 1379 N N . VAL A 1 180 ? -16.221 -17.992 -1.202 1.00 41.56 180 VAL A N 1
ATOM 1380 C CA . VAL A 1 180 ? -14.977 -18.272 -0.503 1.00 41.56 180 VAL A CA 1
ATOM 1381 C C . VAL A 1 180 ? -15.359 -19.201 0.643 1.00 41.56 180 VAL A C 1
ATOM 1383 O O . VAL A 1 180 ? -15.491 -18.791 1.795 1.00 41.56 180 VAL A O 1
ATOM 1386 N N . SER A 1 181 ? -15.556 -20.480 0.326 1.00 33.16 181 SER A N 1
ATOM 1387 C CA . SER A 1 181 ? -15.396 -21.531 1.312 1.00 33.16 181 SER A CA 1
ATOM 1388 C C . SER A 1 181 ? -13.919 -21.516 1.689 1.00 33.16 181 SER A C 1
ATOM 1390 O O . SER A 1 181 ? -13.071 -22.081 0.995 1.00 33.16 181 SER A O 1
ATOM 1392 N N . VAL A 1 182 ? -13.586 -20.819 2.774 1.00 36.75 182 VAL A N 1
ATOM 1393 C CA . VAL A 1 182 ? -12.324 -21.042 3.473 1.00 36.75 182 VAL A CA 1
ATOM 1394 C C . VAL A 1 182 ? -12.417 -22.453 4.047 1.00 36.75 182 VAL A C 1
ATOM 1396 O O . VAL A 1 182 ? -12.796 -22.647 5.200 1.00 36.75 182 VAL A O 1
ATOM 1399 N N . SER A 1 183 ? -12.116 -23.466 3.234 1.00 32.81 183 SER A N 1
ATOM 1400 C CA . SER A 1 183 ? -11.690 -24.743 3.777 1.00 32.81 183 SER A CA 1
ATOM 1401 C C . SER A 1 183 ? -10.380 -24.438 4.482 1.00 32.81 183 SER A C 1
ATOM 1403 O O . SER A 1 183 ? -9.365 -24.166 3.834 1.00 32.81 183 SER A O 1
ATOM 1405 N N . VAL A 1 184 ? -10.424 -24.400 5.811 1.00 38.91 184 VAL A N 1
ATOM 1406 C CA . VAL A 1 184 ? -9.232 -24.542 6.637 1.00 38.91 184 VAL A CA 1
ATOM 1407 C C . VAL A 1 184 ? -8.563 -25.804 6.115 1.00 38.91 184 VAL A C 1
ATOM 1409 O O . VAL A 1 184 ? -9.093 -26.897 6.299 1.00 38.91 184 VAL A O 1
ATOM 1412 N N . ALA A 1 185 ? -7.489 -25.638 5.342 1.00 36.00 185 ALA A N 1
ATOM 1413 C CA . ALA A 1 185 ? -6.690 -26.759 4.905 1.00 36.00 185 ALA A CA 1
ATOM 1414 C C . ALA A 1 185 ? -6.254 -27.460 6.185 1.00 36.00 185 ALA A C 1
ATOM 1416 O O . ALA A 1 185 ? -5.553 -26.877 7.014 1.00 36.00 185 ALA A O 1
ATOM 1417 N N . GLU A 1 186 ? -6.773 -28.669 6.359 1.00 42.00 186 GLU A N 1
ATOM 1418 C CA . GLU A 1 186 ? -6.302 -29.629 7.330 1.00 42.00 186 GLU A CA 1
ATOM 1419 C C . GLU A 1 186 ? -4.776 -29.597 7.276 1.00 42.00 186 GLU A C 1
ATOM 1421 O O . GLU A 1 186 ? -4.178 -29.724 6.202 1.00 42.00 186 GLU A O 1
ATOM 1426 N N . CYS A 1 187 ? -4.160 -29.285 8.417 1.00 35.72 187 CYS A N 1
ATOM 1427 C CA . CYS A 1 187 ? -2.720 -29.295 8.574 1.00 35.72 187 CYS A CA 1
ATOM 1428 C C . CYS A 1 187 ? -2.220 -30.667 8.128 1.00 35.72 187 CYS A C 1
ATOM 1430 O O . CYS A 1 187 ? -2.313 -31.634 8.879 1.00 35.72 187 CYS A O 1
ATOM 1432 N N . VAL A 1 188 ? -1.709 -30.758 6.901 1.00 40.44 188 VAL A N 1
ATOM 1433 C CA . VAL A 1 188 ? -0.961 -31.926 6.457 1.00 40.44 188 VAL A CA 1
ATOM 1434 C C . VAL A 1 188 ? 0.236 -32.003 7.388 1.00 40.44 188 VAL A C 1
ATOM 1436 O O . VAL A 1 188 ? 1.103 -31.125 7.365 1.00 40.44 188 VAL A O 1
ATOM 1439 N N . GLU A 1 189 ? 0.230 -33.011 8.258 1.00 47.16 189 GLU A N 1
ATOM 1440 C CA . GLU A 1 189 ? 1.341 -33.268 9.158 1.00 47.16 189 GLU A CA 1
ATOM 1441 C C . GLU A 1 189 ? 2.643 -33.321 8.345 1.00 47.16 189 GLU A C 1
ATOM 1443 O O . GLU A 1 189 ? 2.682 -33.930 7.264 1.00 47.16 189 GLU A O 1
ATOM 1448 N N . PRO A 1 190 ? 3.717 -32.667 8.816 1.00 48.56 190 PRO A N 1
ATOM 1449 C CA . PRO A 1 190 ? 4.993 -32.739 8.133 1.00 48.56 190 PRO A CA 1
ATOM 1450 C C . PRO A 1 190 ? 5.427 -34.205 8.059 1.00 48.56 190 PRO A C 1
ATOM 1452 O O . PRO A 1 190 ? 5.499 -34.898 9.074 1.00 48.56 190 PRO A O 1
ATOM 1455 N N . ARG A 1 191 ? 5.737 -34.679 6.844 1.00 51.09 191 ARG A N 1
ATOM 1456 C CA . ARG A 1 191 ? 6.387 -35.982 6.665 1.00 51.09 191 ARG A CA 1
ATOM 1457 C C . ARG A 1 191 ? 7.650 -36.021 7.534 1.00 51.09 191 ARG A C 1
ATOM 1459 O O . ARG A 1 191 ? 8.369 -35.018 7.567 1.00 51.09 191 ARG A O 1
ATOM 1466 N N . PRO A 1 192 ? 7.951 -37.153 8.192 1.00 46.81 192 PRO A N 1
ATOM 1467 C CA . PRO A 1 192 ? 9.160 -37.280 8.987 1.00 46.81 192 PRO A CA 1
ATOM 1468 C C . PRO A 1 192 ? 10.377 -37.002 8.101 1.00 46.81 192 PRO A C 1
ATOM 1470 O O . PRO A 1 192 ? 10.606 -37.677 7.095 1.00 46.81 192 PRO A O 1
ATOM 1473 N N . VAL A 1 193 ? 11.132 -35.966 8.466 1.00 53.38 193 VAL A N 1
ATOM 1474 C CA . VAL A 1 193 ? 12.447 -35.689 7.893 1.00 53.38 193 VAL A CA 1
ATOM 1475 C C . VAL A 1 193 ? 13.352 -36.821 8.362 1.00 53.38 193 VAL A C 1
ATOM 1477 O O . VAL A 1 193 ? 13.653 -36.924 9.549 1.00 53.38 193 VAL A O 1
ATOM 1480 N N . GLY A 1 194 ? 13.712 -37.710 7.436 1.00 54.22 194 GLY A N 1
ATOM 1481 C CA . GLY A 1 194 ? 14.696 -38.758 7.680 1.00 54.22 194 GLY A CA 1
ATOM 1482 C C . GLY A 1 194 ? 16.038 -38.158 8.095 1.00 54.22 194 GLY A C 1
ATOM 1483 O O . GLY A 1 194 ? 16.400 -37.071 7.645 1.00 54.22 194 GLY A O 1
ATOM 1484 N N . ASP A 1 195 ? 16.738 -38.878 8.967 1.00 44.09 195 ASP A N 1
ATOM 1485 C CA . ASP A 1 195 ? 17.950 -38.467 9.673 1.00 44.09 195 ASP A CA 1
ATOM 1486 C C . ASP A 1 195 ? 18.946 -37.681 8.805 1.00 44.09 195 ASP A C 1
ATOM 1488 O O . ASP A 1 195 ? 19.681 -38.231 7.977 1.00 44.09 195 ASP A O 1
ATOM 1492 N N . SER A 1 196 ? 19.015 -36.369 9.044 1.00 45.81 196 SER A N 1
ATOM 1493 C CA . SER A 1 196 ? 20.081 -35.523 8.520 1.00 45.81 196 SER A CA 1
ATOM 1494 C C . SER A 1 196 ? 21.398 -35.932 9.171 1.00 45.81 196 SER A C 1
ATOM 1496 O O . SER A 1 196 ? 21.668 -35.615 10.330 1.00 45.81 196 SER A O 1
ATOM 1498 N N . LYS A 1 197 ? 22.247 -36.619 8.402 1.00 44.78 197 LYS A N 1
ATOM 1499 C CA . LYS A 1 197 ? 23.667 -36.760 8.720 1.00 44.78 197 LYS A CA 1
ATOM 1500 C C . LYS A 1 197 ? 24.263 -35.362 8.877 1.00 44.78 197 LYS A C 1
ATOM 1502 O O . LYS A 1 197 ? 24.284 -34.577 7.933 1.00 44.78 197 LYS A O 1
ATOM 1507 N N . ILE A 1 198 ? 24.737 -35.076 10.084 1.00 41.16 198 ILE A N 1
ATOM 1508 C CA . ILE A 1 198 ? 25.533 -33.897 10.413 1.00 41.16 198 ILE A CA 1
ATOM 1509 C C . ILE A 1 198 ? 26.777 -33.923 9.519 1.00 41.16 198 ILE A C 1
ATOM 1511 O O . ILE A 1 198 ? 27.651 -34.773 9.685 1.00 41.16 198 ILE A O 1
ATOM 1515 N N . VAL A 1 199 ? 26.841 -33.011 8.550 1.00 38.44 199 VAL A N 1
ATOM 1516 C CA . VAL A 1 199 ? 28.079 -32.699 7.836 1.00 38.44 199 VAL A CA 1
ATOM 1517 C C . VAL A 1 199 ? 28.935 -31.898 8.809 1.00 38.44 199 VAL A C 1
ATOM 1519 O O . VAL A 1 199 ? 28.538 -30.817 9.245 1.00 38.44 199 VAL A O 1
ATOM 1522 N N . GLN A 1 200 ? 30.073 -32.464 9.207 1.00 38.31 200 GLN A N 1
ATOM 1523 C CA . GLN A 1 200 ? 31.060 -31.743 9.998 1.00 38.31 200 GLN A CA 1
ATOM 1524 C C . GLN A 1 200 ? 31.609 -30.584 9.166 1.00 38.31 200 GLN A C 1
ATOM 1526 O O . GLN A 1 200 ? 32.077 -30.775 8.046 1.00 38.31 200 GLN A O 1
ATOM 1531 N N . VAL A 1 201 ? 31.506 -29.379 9.717 1.00 39.41 201 VAL A N 1
ATOM 1532 C CA . VAL A 1 201 ? 32.174 -28.189 9.199 1.00 39.41 201 VAL A CA 1
ATOM 1533 C C . VAL A 1 201 ? 33.631 -28.293 9.639 1.00 39.41 201 VAL A C 1
ATOM 1535 O O . VAL A 1 201 ? 33.906 -28.286 10.836 1.00 39.41 201 VAL A O 1
ATOM 1538 N N . GLU A 1 202 ? 34.547 -28.457 8.689 1.00 41.09 202 GLU A N 1
ATOM 1539 C CA . GLU A 1 202 ? 35.983 -28.419 8.962 1.00 41.09 202 GLU A CA 1
ATOM 1540 C C . GLU A 1 202 ? 36.414 -26.993 9.340 1.00 41.09 202 GLU A C 1
ATOM 1542 O O . GLU A 1 202 ? 36.087 -26.013 8.664 1.00 41.09 202 GLU A O 1
ATOM 1547 N N . ASP A 1 203 ? 37.149 -26.898 10.448 1.00 40.19 203 ASP A N 1
ATOM 1548 C CA . ASP A 1 203 ? 37.729 -25.675 10.992 1.00 40.19 203 ASP A CA 1
ATOM 1549 C C . ASP A 1 203 ? 38.695 -25.018 9.994 1.00 40.19 203 ASP A C 1
ATOM 1551 O O . ASP A 1 203 ? 39.798 -25.501 9.732 1.00 40.19 203 ASP A O 1
ATOM 1555 N N . CYS A 1 204 ? 38.324 -23.841 9.491 1.00 36.38 204 CYS A N 1
ATOM 1556 C CA . CYS A 1 204 ? 39.237 -22.950 8.784 1.00 36.38 204 CYS A CA 1
ATOM 1557 C C . CYS A 1 204 ? 40.124 -22.196 9.789 1.00 36.38 204 CYS A C 1
ATOM 1559 O O . CYS A 1 204 ? 39.847 -21.051 10.148 1.00 36.38 204 CYS A O 1
ATOM 1561 N N . THR A 1 205 ? 41.220 -22.819 10.227 1.00 46.47 205 THR A N 1
ATOM 1562 C CA . THR A 1 205 ? 42.301 -22.124 10.942 1.00 46.47 205 THR A CA 1
ATOM 1563 C C . THR A 1 205 ? 43.342 -21.602 9.948 1.00 46.47 205 THR A C 1
ATOM 1565 O O . THR A 1 205 ? 44.212 -22.319 9.463 1.00 46.47 205 THR A O 1
ATOM 1568 N N . GLY A 1 206 ? 43.239 -20.314 9.613 1.00 50.84 206 GLY A N 1
ATOM 1569 C CA . GLY A 1 206 ? 44.308 -19.577 8.933 1.00 50.84 206 GLY A CA 1
ATOM 1570 C C . GLY A 1 206 ? 45.472 -19.241 9.885 1.00 50.84 206 GLY A C 1
ATOM 1571 O O . GLY A 1 206 ? 45.280 -19.204 11.103 1.00 50.84 206 GLY A O 1
ATOM 1572 N N . PRO A 1 207 ? 46.685 -18.972 9.367 1.00 46.19 207 PRO A N 1
ATOM 1573 C CA . PRO A 1 207 ? 47.877 -18.789 10.191 1.00 46.19 207 PRO A CA 1
ATOM 1574 C C . PRO A 1 207 ? 47.868 -17.434 10.914 1.00 46.19 207 PRO A C 1
ATOM 1576 O O . PRO A 1 207 ? 47.877 -16.374 10.284 1.00 46.19 207 PRO A O 1
ATOM 1579 N N . GLN A 1 208 ? 47.899 -17.464 12.249 1.00 46.47 208 GLN A N 1
ATOM 1580 C CA . GLN A 1 208 ? 48.098 -16.276 13.081 1.00 46.47 208 GLN A CA 1
ATOM 1581 C C . GLN A 1 208 ? 49.591 -15.931 13.182 1.00 46.47 208 GLN A C 1
ATOM 1583 O O . GLN A 1 208 ? 50.424 -16.769 13.525 1.00 46.47 208 GLN A O 1
ATOM 1588 N N . ARG A 1 209 ? 49.924 -14.669 12.881 1.00 44.12 209 ARG A N 1
ATOM 1589 C CA . ARG A 1 209 ? 51.231 -14.067 13.175 1.00 44.12 209 ARG A CA 1
ATOM 1590 C C . ARG A 1 209 ? 51.340 -13.809 14.676 1.00 44.12 209 ARG A C 1
ATOM 1592 O O . ARG A 1 209 ? 50.396 -13.317 15.287 1.00 44.12 209 ARG A O 1
ATOM 1599 N N . GLY A 1 210 ? 52.500 -14.144 15.233 1.00 48.06 210 GLY A N 1
ATOM 1600 C CA . GLY A 1 210 ? 52.783 -14.068 16.659 1.00 48.06 210 GLY A CA 1
ATOM 1601 C C . GLY A 1 210 ? 52.813 -12.647 17.221 1.00 48.06 210 GLY A C 1
ATOM 1602 O O . GLY A 1 210 ? 53.305 -11.716 16.585 1.00 48.06 210 GLY A O 1
ATOM 1603 N N . ALA A 1 211 ? 52.330 -12.530 18.453 1.00 42.84 211 ALA A N 1
ATOM 1604 C CA . ALA A 1 211 ? 52.754 -11.528 19.416 1.00 42.84 211 ALA A CA 1
ATOM 1605 C C . ALA A 1 211 ? 52.679 -12.158 20.815 1.00 42.84 211 ALA A C 1
ATOM 1607 O O . ALA A 1 211 ? 51.763 -12.917 21.131 1.00 42.84 211 ALA A O 1
ATOM 1608 N N . GLU A 1 212 ? 53.714 -11.900 21.597 1.00 48.06 212 GLU A N 1
ATOM 1609 C CA . GLU A 1 212 ? 54.089 -12.582 22.827 1.00 48.06 212 GLU A CA 1
ATOM 1610 C C . GLU A 1 212 ? 53.165 -12.274 24.023 1.00 48.06 212 GLU A C 1
ATOM 1612 O O . GLU A 1 212 ? 52.808 -11.129 24.280 1.00 48.06 212 GLU A O 1
ATOM 1617 N N . GLY A 1 213 ? 52.858 -13.323 24.797 1.00 46.62 213 GLY A N 1
ATOM 1618 C CA . GLY A 1 213 ? 53.040 -13.354 26.254 1.00 46.62 213 GLY A CA 1
ATOM 1619 C C . GLY A 1 213 ? 52.091 -12.576 27.175 1.00 46.62 213 GLY A C 1
ATOM 1620 O O . GLY A 1 213 ? 52.452 -11.505 27.643 1.00 46.62 213 GLY A O 1
ATOM 1621 N N . VAL A 1 214 ? 51.000 -13.221 27.618 1.00 54.06 214 VAL A N 1
ATOM 1622 C CA . VAL A 1 214 ? 50.480 -13.132 29.006 1.00 54.06 214 VAL A CA 1
ATOM 1623 C C . VAL A 1 214 ? 49.805 -14.473 29.359 1.00 54.06 214 VAL A C 1
ATOM 1625 O O . VAL A 1 214 ? 48.876 -14.863 28.649 1.00 54.06 214 VAL A O 1
ATOM 1628 N N . PRO A 1 215 ? 50.198 -15.195 30.427 1.00 51.69 215 PRO A N 1
ATOM 1629 C CA . PRO A 1 215 ? 49.482 -16.397 30.841 1.00 51.69 215 PRO A CA 1
ATOM 1630 C C . PRO A 1 215 ? 48.200 -16.008 31.591 1.00 51.69 215 PRO A C 1
ATOM 1632 O O . PRO A 1 215 ? 48.249 -15.323 32.612 1.00 51.69 215 PRO A O 1
ATOM 1635 N N . ARG A 1 216 ? 47.042 -16.440 31.082 1.00 45.22 216 ARG A N 1
ATOM 1636 C CA . ARG A 1 216 ? 45.789 -16.487 31.847 1.00 45.22 216 ARG A CA 1
ATOM 1637 C C . ARG A 1 216 ? 45.417 -17.941 32.085 1.00 45.22 216 ARG A C 1
ATOM 1639 O O . ARG A 1 216 ? 45.068 -18.656 31.149 1.00 45.22 216 ARG A O 1
ATOM 1646 N N . ASP A 1 217 ? 45.471 -18.339 33.348 1.00 55.12 217 ASP A N 1
ATOM 1647 C CA . ASP A 1 217 ? 44.904 -19.588 33.833 1.00 55.12 217 ASP A CA 1
ATOM 1648 C C . ASP A 1 217 ? 43.377 -19.546 33.709 1.00 55.12 217 ASP A C 1
ATOM 1650 O O . ASP A 1 217 ? 42.700 -18.796 34.414 1.00 55.12 217 ASP A O 1
ATOM 1654 N N . HIS A 1 218 ? 42.821 -20.387 32.839 1.00 42.47 218 HIS A N 1
ATOM 1655 C CA . HIS A 1 218 ? 41.402 -20.729 32.857 1.00 42.47 218 HIS A CA 1
ATOM 1656 C C . HIS A 1 218 ? 41.240 -22.250 32.820 1.00 42.47 218 HIS A C 1
ATOM 1658 O O . HIS A 1 218 ? 40.966 -22.857 31.788 1.00 42.47 218 HIS A O 1
ATOM 1664 N N . ALA A 1 219 ? 41.398 -22.866 33.992 1.00 44.09 219 ALA A N 1
ATOM 1665 C CA . ALA A 1 219 ? 40.795 -24.156 34.287 1.00 44.09 219 ALA A CA 1
ATOM 1666 C C . ALA A 1 219 ? 39.291 -23.942 34.530 1.00 44.09 219 ALA A C 1
ATOM 1668 O O . ALA A 1 219 ? 38.906 -23.201 35.433 1.00 44.09 219 ALA A O 1
ATOM 1669 N N . GLY A 1 220 ? 38.440 -24.569 33.717 1.00 40.28 220 GLY A N 1
ATOM 1670 C CA . GLY A 1 220 ? 36.987 -24.481 33.880 1.00 40.28 220 GLY A CA 1
ATOM 1671 C C . GLY A 1 220 ? 36.202 -25.060 32.708 1.00 40.28 220 GLY A C 1
ATOM 1672 O O . GLY A 1 220 ? 35.452 -24.347 32.049 1.00 40.28 220 GLY A O 1
ATOM 1673 N N . ALA A 1 221 ? 36.373 -26.353 32.426 1.00 39.84 221 ALA A N 1
ATOM 1674 C CA . ALA A 1 221 ? 35.502 -27.071 31.502 1.00 39.84 221 ALA A CA 1
ATOM 1675 C C . ALA A 1 221 ? 34.123 -27.285 32.157 1.00 39.84 221 ALA A C 1
ATOM 1677 O O . ALA A 1 221 ? 33.950 -28.184 32.977 1.00 39.84 221 ALA A O 1
ATOM 1678 N N . HIS A 1 222 ? 33.138 -26.455 31.807 1.00 42.03 222 HIS A N 1
ATOM 1679 C CA . HIS A 1 222 ? 31.737 -26.704 32.143 1.00 42.03 222 HIS A CA 1
ATOM 1680 C C . HIS A 1 222 ? 31.094 -27.574 31.062 1.00 42.03 222 HIS A C 1
ATOM 1682 O O . HIS A 1 222 ? 30.837 -27.126 29.945 1.00 42.03 222 HIS A O 1
ATOM 1688 N N . THR A 1 223 ? 30.795 -28.821 31.408 1.00 42.84 223 THR A N 1
ATOM 1689 C CA . THR A 1 223 ? 29.906 -29.692 30.640 1.00 42.84 223 THR A CA 1
ATOM 1690 C C . THR A 1 223 ? 28.478 -29.139 30.722 1.00 42.84 223 THR A C 1
ATOM 1692 O O . THR A 1 223 ? 27.799 -29.256 31.740 1.00 42.84 223 THR A O 1
ATOM 1695 N N . LYS A 1 224 ? 27.999 -28.485 29.656 1.00 47.31 224 LYS A N 1
ATOM 1696 C CA . LYS A 1 224 ? 26.585 -28.091 29.545 1.00 47.31 224 LYS A CA 1
ATOM 1697 C C . LYS A 1 224 ? 25.753 -29.332 29.222 1.00 47.31 224 LYS A C 1
ATOM 1699 O O . LYS A 1 224 ? 25.789 -29.826 28.100 1.00 47.31 224 LYS A O 1
ATOM 1704 N N . GLY A 1 225 ? 25.021 -29.835 30.215 1.00 52.09 225 GLY A N 1
ATOM 1705 C CA . GLY A 1 225 ? 23.969 -30.828 29.999 1.00 52.09 225 GLY A CA 1
ATOM 1706 C C . GLY A 1 225 ? 22.888 -30.289 29.055 1.00 52.09 225 GLY A C 1
ATOM 1707 O O . GLY A 1 225 ? 22.676 -29.077 28.978 1.00 52.09 225 GLY A O 1
ATOM 1708 N N . ALA A 1 226 ? 22.224 -31.189 28.327 1.00 45.53 226 ALA A N 1
ATOM 1709 C CA . ALA A 1 226 ? 21.144 -30.848 27.407 1.00 45.53 226 ALA A CA 1
ATOM 1710 C C . ALA A 1 226 ? 20.026 -30.097 28.152 1.00 45.53 226 ALA A C 1
ATOM 1712 O O . ALA A 1 226 ? 19.317 -30.673 28.975 1.00 45.53 226 ALA A O 1
ATOM 1713 N N . GLN A 1 227 ? 19.889 -28.798 27.888 1.00 62.84 227 GLN A N 1
ATOM 1714 C CA . GLN A 1 227 ? 18.758 -28.013 28.372 1.00 62.84 227 GLN A CA 1
ATOM 1715 C C . GLN A 1 227 ? 17.553 -28.277 27.471 1.00 62.84 227 GLN A C 1
ATOM 1717 O O . GLN A 1 227 ? 17.677 -28.290 26.246 1.00 62.84 227 GLN A O 1
ATOM 1722 N N . THR A 1 228 ? 16.382 -28.478 28.074 1.00 77.19 228 THR A N 1
ATOM 1723 C CA . THR A 1 228 ? 15.131 -28.554 27.318 1.00 77.19 228 THR A CA 1
ATOM 1724 C C . THR A 1 228 ? 14.837 -27.205 26.660 1.00 77.19 228 THR A C 1
ATOM 1726 O O . THR A 1 228 ? 15.285 -26.149 27.123 1.00 77.19 228 THR A O 1
ATOM 1729 N N . ARG A 1 229 ? 14.075 -27.220 25.562 1.00 63.19 229 ARG A N 1
ATOM 1730 C CA . ARG A 1 229 ? 13.683 -26.003 24.838 1.00 63.19 229 ARG A CA 1
ATOM 1731 C C . ARG A 1 229 ? 12.960 -25.011 25.755 1.00 63.19 229 ARG A C 1
ATOM 1733 O O . ARG A 1 229 ? 13.181 -23.808 25.626 1.00 63.19 229 ARG A O 1
ATOM 1740 N N . GLU A 1 230 ? 12.157 -25.499 26.703 1.00 66.31 230 GLU A N 1
ATOM 1741 C CA . GLU A 1 230 ? 11.499 -24.650 27.700 1.00 66.31 230 GLU A CA 1
ATOM 1742 C C . GLU A 1 230 ? 12.505 -23.985 28.647 1.00 66.31 230 GLU A C 1
ATOM 1744 O O . GLU A 1 230 ? 12.378 -22.793 28.917 1.00 66.31 230 GLU A O 1
ATOM 1749 N N . ALA A 1 231 ? 13.539 -24.704 29.100 1.00 68.12 231 ALA A N 1
ATOM 1750 C CA . ALA A 1 231 ? 14.583 -24.140 29.959 1.00 68.12 231 ALA A CA 1
ATOM 1751 C C . ALA A 1 231 ? 15.413 -23.073 29.225 1.00 68.12 231 ALA A C 1
ATOM 1753 O O . ALA A 1 231 ? 15.740 -22.036 29.800 1.00 68.12 231 ALA A O 1
ATOM 1754 N N . PHE A 1 232 ? 15.694 -23.286 27.936 1.00 74.31 232 PHE A N 1
ATOM 1755 C CA . PHE A 1 232 ? 16.377 -22.298 27.102 1.00 74.31 232 PHE A CA 1
ATOM 1756 C C . PHE A 1 232 ? 15.537 -21.028 26.910 1.00 74.31 232 PHE A C 1
ATOM 1758 O O . PHE A 1 232 ? 16.049 -19.921 27.071 1.00 74.31 232 PHE A O 1
ATOM 1765 N N . LEU A 1 233 ? 14.241 -21.171 26.607 1.00 65.25 233 LEU A N 1
ATOM 1766 C CA . LEU A 1 233 ? 13.333 -20.034 26.431 1.00 65.25 233 LEU A CA 1
ATOM 1767 C C . LEU A 1 233 ? 13.105 -19.278 27.744 1.00 65.25 233 LEU A C 1
ATOM 1769 O O . LEU A 1 233 ? 13.166 -18.051 27.749 1.00 65.25 233 LEU A O 1
ATOM 1773 N N . ALA A 1 234 ? 12.920 -19.982 28.863 1.00 64.94 234 ALA A N 1
ATOM 1774 C CA . ALA A 1 234 ? 12.800 -19.365 30.182 1.00 64.94 234 ALA A CA 1
ATOM 1775 C C . ALA A 1 234 ? 14.075 -18.595 30.563 1.00 64.94 234 ALA A C 1
ATOM 1777 O O . ALA A 1 234 ? 13.990 -17.457 31.029 1.00 64.94 234 ALA A O 1
ATOM 1778 N N . GLN A 1 235 ? 15.261 -19.153 30.292 1.00 70.56 235 GLN A N 1
ATOM 1779 C CA . GLN A 1 235 ? 16.533 -18.465 30.516 1.00 70.56 235 GLN A CA 1
ATOM 1780 C C . GLN A 1 235 ? 16.701 -17.251 29.591 1.00 70.56 235 GLN A C 1
ATOM 1782 O O . GLN A 1 235 ? 17.123 -16.192 30.049 1.00 70.56 235 GLN A O 1
ATOM 1787 N N . ALA A 1 236 ? 16.348 -17.369 28.309 1.00 65.31 236 ALA A N 1
ATOM 1788 C CA . ALA A 1 236 ? 16.399 -16.260 27.359 1.00 65.31 236 ALA A CA 1
ATOM 1789 C C . ALA A 1 236 ? 15.478 -15.111 27.796 1.00 65.31 236 ALA A C 1
ATOM 1791 O O . ALA A 1 236 ? 15.900 -13.960 27.829 1.00 65.31 236 ALA A O 1
ATOM 1792 N N . VAL A 1 237 ? 14.255 -15.424 28.228 1.00 63.66 237 VAL A N 1
ATOM 1793 C CA . VAL A 1 237 ? 13.288 -14.447 28.748 1.00 63.66 237 VAL A CA 1
ATOM 1794 C C . VAL A 1 237 ? 13.779 -13.810 30.049 1.00 63.66 237 VAL A C 1
ATOM 1796 O O . VAL A 1 237 ? 13.691 -12.594 30.202 1.00 63.66 237 VAL A O 1
ATOM 1799 N N . THR A 1 238 ? 14.389 -14.586 30.948 1.00 62.50 238 THR A N 1
ATOM 1800 C CA . THR A 1 238 ? 14.997 -14.075 32.192 1.00 62.50 238 THR A CA 1
ATOM 1801 C C . THR A 1 238 ? 16.247 -13.233 31.935 1.00 62.50 238 THR A C 1
ATOM 1803 O O . THR A 1 238 ? 16.598 -12.411 32.766 1.00 62.50 238 THR A O 1
ATOM 1806 N N . ASN A 1 239 ? 16.904 -13.377 30.784 1.00 62.47 239 ASN A N 1
ATOM 1807 C CA . ASN A 1 239 ? 18.015 -12.511 30.381 1.00 62.47 239 ASN A CA 1
ATOM 1808 C C . ASN A 1 239 ? 17.534 -11.233 29.666 1.00 62.47 239 ASN A C 1
ATOM 1810 O O . ASN A 1 239 ? 18.252 -10.238 29.645 1.00 62.47 239 ASN A O 1
ATOM 1814 N N . ILE A 1 240 ? 16.324 -11.248 29.095 1.00 59.50 240 ILE A N 1
ATOM 1815 C CA . ILE A 1 240 ? 15.708 -10.115 28.382 1.00 59.50 240 ILE A CA 1
ATOM 1816 C C . ILE A 1 240 ? 14.876 -9.226 29.327 1.00 59.50 240 ILE A C 1
ATOM 1818 O O . ILE A 1 240 ? 14.778 -8.021 29.112 1.00 59.50 240 ILE A O 1
ATOM 1822 N N . LEU A 1 241 ? 14.263 -9.787 30.374 1.00 51.38 241 LEU A N 1
ATOM 1823 C CA . LEU A 1 241 ? 13.373 -9.052 31.283 1.00 51.38 241 LEU A CA 1
ATOM 1824 C C . LEU A 1 241 ? 14.051 -8.158 32.343 1.00 51.38 241 LEU A C 1
ATOM 1826 O O . LEU A 1 241 ? 13.451 -7.134 32.669 1.00 51.38 241 LEU A O 1
ATOM 1830 N N . PRO A 1 242 ? 15.265 -8.424 32.870 1.00 50.34 242 PRO A N 1
ATOM 1831 C CA . PRO A 1 242 ? 15.947 -7.517 33.779 1.00 50.34 242 PRO A CA 1
ATOM 1832 C C . PRO A 1 242 ? 16.738 -6.490 32.972 1.00 50.34 242 PRO A C 1
ATOM 1834 O O . PRO A 1 242 ? 17.860 -6.139 33.318 1.00 50.34 242 PRO A O 1
ATOM 1837 N N . ILE A 1 243 ? 16.160 -5.973 31.890 1.00 51.38 243 ILE A N 1
ATOM 1838 C CA . ILE A 1 243 ? 16.641 -4.730 31.307 1.00 51.38 243 ILE A CA 1
ATOM 1839 C C . ILE A 1 243 ? 15.937 -3.585 32.052 1.00 51.38 243 ILE A C 1
ATOM 1841 O O . ILE A 1 243 ? 15.112 -2.860 31.498 1.00 51.38 243 ILE A O 1
ATOM 1845 N N . GLY A 1 244 ? 16.222 -3.493 33.353 1.00 50.56 244 GLY A N 1
ATOM 1846 C CA . GLY A 1 244 ? 15.916 -2.334 34.188 1.00 50.56 244 GLY A CA 1
ATOM 1847 C C . GLY A 1 244 ? 16.932 -1.208 33.973 1.00 50.56 244 GLY A C 1
ATOM 1848 O O . GLY A 1 244 ? 17.887 -1.363 33.211 1.00 50.56 244 GLY A O 1
ATOM 1849 N N . ASP A 1 245 ? 16.723 -0.085 34.663 1.00 50.84 245 ASP A N 1
ATOM 1850 C CA . ASP A 1 245 ? 17.401 1.223 34.530 1.00 50.84 245 ASP A CA 1
ATOM 1851 C C . ASP A 1 245 ? 18.944 1.247 34.669 1.00 50.84 245 ASP A C 1
ATOM 1853 O O . ASP A 1 245 ? 19.559 2.309 34.621 1.00 50.84 245 ASP A O 1
ATOM 1857 N N . SER A 1 246 ? 19.612 0.105 34.809 1.00 47.81 246 SER A N 1
ATOM 1858 C CA . SER A 1 246 ? 21.066 -0.012 34.957 1.00 47.81 246 SER A CA 1
ATOM 1859 C C . SER A 1 246 ? 21.783 -0.320 33.632 1.00 47.81 246 SER A C 1
ATOM 1861 O O . SER A 1 246 ? 22.559 -1.273 33.564 1.00 47.81 246 SER A O 1
ATOM 1863 N N . ARG A 1 247 ? 21.524 0.447 32.562 1.00 61.56 247 ARG A N 1
ATOM 1864 C CA . ARG A 1 247 ? 22.269 0.306 31.291 1.00 61.56 247 ARG A CA 1
ATOM 1865 C C . ARG A 1 247 ? 23.507 1.193 31.255 1.00 61.56 247 ARG A C 1
ATOM 1867 O O . ARG A 1 247 ? 23.449 2.363 31.634 1.00 61.56 247 ARG A O 1
ATOM 1874 N N . ALA A 1 248 ? 24.602 0.659 30.717 1.00 56.31 248 ALA A N 1
ATOM 1875 C CA . ALA A 1 248 ? 25.767 1.462 30.375 1.00 56.31 248 ALA A CA 1
ATOM 1876 C C . ALA A 1 248 ? 25.548 2.164 29.016 1.00 56.31 248 ALA A C 1
ATOM 1878 O O . ALA A 1 248 ? 24.881 1.617 28.130 1.00 56.31 248 ALA A O 1
ATOM 1879 N N . PRO A 1 249 ? 26.105 3.368 28.796 1.00 51.31 249 PRO A N 1
ATOM 1880 C CA . PRO A 1 249 ? 26.087 3.994 27.477 1.00 51.31 249 PRO A CA 1
ATOM 1881 C C . PRO A 1 249 ? 26.806 3.105 26.446 1.00 51.31 249 PRO A C 1
ATOM 1883 O O . PRO A 1 249 ? 28.017 2.922 26.532 1.00 51.31 249 PRO A O 1
ATOM 1886 N N . GLY A 1 250 ? 26.070 2.563 25.468 1.00 66.62 250 GLY A N 1
ATOM 1887 C CA . GLY A 1 250 ? 26.628 1.748 24.375 1.00 66.62 250 GLY A CA 1
ATOM 1888 C C . GLY A 1 250 ? 25.946 0.399 24.132 1.00 66.62 250 GLY A C 1
ATOM 1889 O O . GLY A 1 250 ? 26.197 -0.218 23.096 1.00 66.62 250 GLY A O 1
ATOM 1890 N N . ASP A 1 251 ? 25.057 -0.044 25.024 1.00 66.12 251 ASP A N 1
ATOM 1891 C CA . ASP A 1 251 ? 24.355 -1.319 24.852 1.00 66.12 251 ASP A CA 1
ATOM 1892 C C . ASP A 1 251 ? 23.404 -1.289 23.641 1.00 66.12 251 ASP A C 1
ATOM 1894 O O . ASP A 1 251 ? 22.530 -0.424 23.516 1.00 66.12 251 ASP A O 1
ATOM 1898 N N . ARG A 1 252 ? 23.569 -2.255 22.724 1.00 49.78 252 ARG A N 1
ATOM 1899 C CA . ARG A 1 252 ? 22.706 -2.404 21.541 1.00 49.78 252 ARG A CA 1
ATOM 1900 C C . ARG A 1 252 ? 21.316 -2.875 21.960 1.00 49.78 252 ARG A C 1
ATOM 1902 O O . ARG A 1 252 ? 21.166 -3.928 22.570 1.00 49.78 252 ARG A O 1
ATOM 1909 N N . VAL A 1 253 ? 20.293 -2.125 21.557 1.00 59.62 253 VAL A N 1
ATOM 1910 C CA . VAL A 1 253 ? 18.889 -2.512 21.735 1.00 59.62 253 VAL A CA 1
ATOM 1911 C C . VAL A 1 253 ? 18.419 -3.225 20.479 1.00 59.62 253 VAL A C 1
ATOM 1913 O O . VAL A 1 253 ? 18.361 -2.618 19.412 1.00 59.62 253 VAL A O 1
ATOM 1916 N N . ILE A 1 254 ? 18.068 -4.501 20.609 1.00 48.94 254 ILE A N 1
ATOM 1917 C CA . ILE A 1 254 ? 17.343 -5.228 19.569 1.00 48.94 254 ILE A CA 1
ATOM 1918 C C . ILE A 1 254 ? 15.866 -5.190 19.972 1.00 48.94 254 ILE A C 1
ATOM 1920 O O . ILE A 1 254 ? 15.507 -5.818 20.969 1.00 48.94 254 ILE A O 1
ATOM 1924 N N . PRO A 1 255 ? 15.004 -4.430 19.275 1.00 46.59 255 PRO A N 1
ATOM 1925 C CA . PRO A 1 255 ? 13.576 -4.487 19.535 1.00 46.59 255 PRO A CA 1
ATOM 1926 C C . PRO A 1 255 ? 13.061 -5.859 19.095 1.00 46.59 255 PRO A C 1
ATOM 1928 O O . PRO A 1 255 ? 13.110 -6.203 17.916 1.00 46.59 255 PRO A O 1
ATOM 1931 N N . ILE A 1 256 ? 12.583 -6.653 20.049 1.00 59.78 256 ILE A N 1
ATOM 1932 C CA . ILE A 1 256 ? 11.847 -7.882 19.759 1.00 59.78 256 ILE A CA 1
ATOM 1933 C C . ILE A 1 256 ? 10.367 -7.531 19.875 1.00 59.78 256 ILE A C 1
ATOM 1935 O O . ILE A 1 256 ? 9.887 -7.192 20.957 1.00 59.78 256 ILE A O 1
ATOM 1939 N N . TYR A 1 257 ? 9.647 -7.585 18.757 1.00 48.94 257 TYR A N 1
ATOM 1940 C CA . TYR A 1 257 ? 8.193 -7.475 18.762 1.00 48.94 257 TYR A CA 1
ATOM 1941 C C . TYR A 1 257 ? 7.615 -8.821 19.201 1.00 48.94 257 TYR A C 1
ATOM 1943 O O . TYR A 1 257 ? 7.620 -9.782 18.439 1.00 48.94 257 TYR A O 1
ATOM 1951 N N . VAL A 1 258 ? 7.151 -8.890 20.447 1.00 70.38 258 VAL A N 1
ATOM 1952 C CA . VAL A 1 258 ? 6.436 -10.050 20.997 1.00 70.38 258 VAL A CA 1
ATOM 1953 C C . VAL A 1 258 ? 4.951 -9.711 21.025 1.00 70.38 258 VAL A C 1
ATOM 1955 O O . VAL A 1 258 ? 4.581 -8.604 21.430 1.00 70.38 258 VAL A O 1
ATOM 1958 N N . ARG A 1 259 ? 4.082 -10.633 20.596 1.00 63.75 259 ARG A N 1
ATOM 1959 C CA . ARG A 1 259 ? 2.635 -10.406 20.705 1.00 63.75 259 ARG A CA 1
ATOM 1960 C C . ARG A 1 259 ? 2.217 -10.394 22.183 1.00 63.75 259 ARG 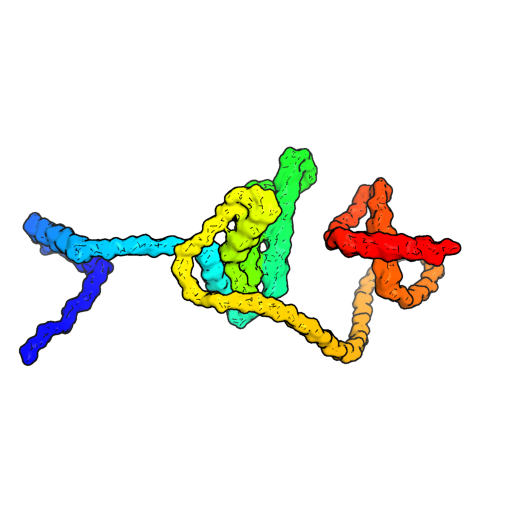A C 1
ATOM 1962 O O . ARG A 1 259 ? 2.806 -11.069 23.025 1.00 63.75 259 ARG A O 1
ATOM 1969 N N . MET A 1 260 ? 1.216 -9.585 22.533 1.00 60.22 260 MET A N 1
ATOM 1970 C CA . MET A 1 260 ? 0.843 -9.364 23.942 1.00 60.22 260 MET A CA 1
ATOM 1971 C C . MET A 1 260 ? 0.328 -10.627 24.650 1.00 60.22 260 MET A C 1
ATOM 1973 O O . MET A 1 260 ? 0.448 -10.736 25.868 1.00 60.22 260 MET A O 1
ATOM 1977 N N . ASP A 1 261 ? -0.247 -11.564 23.906 1.00 65.81 261 ASP A N 1
ATOM 1978 C CA . ASP A 1 261 ? -0.654 -12.898 24.352 1.00 65.81 261 ASP A CA 1
ATOM 1979 C C . ASP A 1 261 ? 0.552 -13.804 24.638 1.00 65.81 261 ASP A C 1
ATOM 1981 O O . ASP A 1 261 ? 0.613 -14.409 25.707 1.00 65.81 261 ASP A O 1
ATOM 1985 N N . GLU A 1 262 ? 1.559 -13.817 23.763 1.00 72.75 262 GLU A N 1
ATOM 1986 C CA . GLU A 1 262 ? 2.827 -14.528 23.991 1.00 72.75 262 GLU A CA 1
ATOM 1987 C C . GLU A 1 262 ? 3.557 -13.987 25.229 1.00 72.75 262 GLU A C 1
ATOM 1989 O O . GLU A 1 262 ? 4.042 -14.754 26.059 1.00 72.75 262 GLU A O 1
ATOM 1994 N N . LEU A 1 263 ? 3.563 -12.664 25.422 1.00 73.75 263 LEU A N 1
ATOM 1995 C CA . LEU A 1 263 ? 4.157 -12.037 26.605 1.00 73.75 263 LEU A CA 1
ATOM 1996 C C . LEU A 1 263 ? 3.423 -12.428 27.903 1.00 73.75 263 LEU A C 1
ATOM 1998 O O . LEU A 1 263 ? 4.056 -12.594 28.949 1.00 73.75 263 LEU A O 1
ATOM 2002 N N . ARG A 1 264 ? 2.093 -12.584 27.854 1.00 74.31 264 ARG A N 1
ATOM 2003 C CA . ARG A 1 264 ? 1.291 -13.061 28.995 1.00 74.31 264 ARG A CA 1
ATOM 2004 C C . ARG A 1 264 ? 1.570 -14.530 29.297 1.00 74.31 264 ARG A C 1
ATOM 2006 O O . ARG A 1 264 ? 1.859 -14.842 30.448 1.00 74.31 264 ARG A O 1
ATOM 2013 N N . ALA A 1 265 ? 1.591 -15.386 28.277 1.00 74.56 265 ALA A N 1
ATOM 2014 C CA . ALA A 1 265 ? 1.920 -16.803 28.425 1.00 74.56 265 ALA A CA 1
ATOM 2015 C C . ALA A 1 265 ? 3.326 -17.005 29.020 1.00 74.56 265 ALA A C 1
ATOM 2017 O O . ALA A 1 265 ? 3.518 -17.811 29.929 1.00 74.56 265 ALA A O 1
ATOM 2018 N N . LEU A 1 266 ? 4.308 -16.211 28.575 1.00 74.69 266 LEU A N 1
ATOM 2019 C CA . LEU A 1 266 ? 5.664 -16.227 29.131 1.00 74.69 266 LEU A CA 1
ATOM 2020 C C . LEU A 1 266 ? 5.708 -15.778 30.599 1.00 74.69 266 LEU A C 1
ATOM 2022 O O . LEU A 1 266 ? 6.458 -16.348 31.391 1.00 74.69 266 LEU A O 1
ATOM 2026 N N . ARG A 1 267 ? 4.896 -14.787 30.989 1.00 73.12 267 ARG A N 1
ATOM 2027 C CA . ARG A 1 267 ? 4.772 -14.355 32.391 1.00 73.12 267 ARG A CA 1
ATOM 2028 C C . ARG A 1 267 ? 4.140 -15.420 33.282 1.00 73.12 267 ARG A C 1
ATOM 2030 O O . ARG A 1 267 ? 4.601 -15.613 34.404 1.00 73.12 267 ARG A O 1
ATOM 2037 N N . GLU A 1 268 ? 3.105 -16.095 32.798 1.00 76.62 268 GLU A N 1
ATOM 2038 C CA . GLU A 1 268 ? 2.435 -17.176 33.527 1.00 76.62 268 GLU A CA 1
ATOM 2039 C C . GLU A 1 268 ? 3.382 -18.362 33.744 1.00 76.62 268 GLU A C 1
ATOM 2041 O O . GLU A 1 268 ? 3.518 -18.842 34.869 1.00 76.62 268 GLU A O 1
ATOM 2046 N N . LEU A 1 269 ? 4.133 -18.755 32.709 1.00 75.19 269 LEU A N 1
ATOM 2047 C CA . LEU A 1 269 ? 5.186 -19.771 32.812 1.00 75.19 269 LEU A CA 1
ATOM 2048 C C . LEU A 1 269 ? 6.269 -19.387 33.831 1.00 75.19 269 LEU A C 1
ATOM 2050 O O . LEU A 1 269 ? 6.649 -20.210 34.666 1.00 75.19 269 LEU A O 1
ATOM 2054 N N . ALA A 1 270 ? 6.724 -18.130 33.816 1.00 71.75 270 ALA A N 1
ATOM 2055 C CA . ALA A 1 270 ? 7.723 -17.639 34.764 1.00 71.75 270 ALA A CA 1
ATOM 2056 C C . ALA A 1 270 ? 7.220 -17.676 36.224 1.00 71.75 270 ALA A C 1
ATOM 2058 O O . ALA A 1 270 ? 7.967 -18.054 37.131 1.00 71.75 270 ALA A O 1
ATOM 2059 N N . ALA A 1 271 ? 5.947 -17.342 36.464 1.00 72.69 271 ALA A N 1
ATOM 2060 C CA . ALA A 1 271 ? 5.341 -17.380 37.797 1.00 72.69 271 ALA A CA 1
ATOM 2061 C C . ALA A 1 271 ? 5.261 -18.807 38.371 1.00 72.69 271 ALA A C 1
ATOM 2063 O O . ALA A 1 271 ? 5.503 -19.006 39.563 1.00 72.69 271 ALA A O 1
ATOM 2064 N N . VAL A 1 272 ? 4.995 -19.806 37.522 1.00 73.75 272 VAL A N 1
ATOM 2065 C CA . VAL A 1 272 ? 4.982 -21.225 37.919 1.00 73.75 272 VAL A CA 1
ATOM 2066 C C . VAL A 1 272 ? 6.385 -21.703 38.306 1.00 73.75 272 VAL A C 1
ATOM 2068 O O . VAL A 1 272 ? 6.547 -22.372 39.326 1.00 73.75 272 VAL A O 1
ATOM 2071 N N . SER A 1 273 ? 7.420 -21.302 37.561 1.00 59.91 273 SER A N 1
ATOM 2072 C CA . SER A 1 273 ? 8.806 -21.689 37.868 1.00 59.91 273 SER A CA 1
ATOM 2073 C C . SER A 1 273 ? 9.357 -21.093 39.171 1.00 59.91 273 SER A C 1
ATOM 2075 O O . SER A 1 273 ? 10.174 -21.732 39.828 1.00 59.91 273 SER A O 1
ATOM 2077 N N . VAL A 1 274 ? 8.887 -19.913 39.594 1.00 63.34 274 VAL A N 1
ATOM 2078 C CA . VAL A 1 274 ? 9.288 -19.301 40.879 1.00 63.34 274 VAL A CA 1
ATOM 2079 C C . VAL A 1 274 ? 8.576 -19.959 42.069 1.00 63.34 274 VAL A C 1
ATOM 2081 O O . VAL A 1 274 ? 9.127 -20.006 43.168 1.00 63.34 274 VAL A O 1
ATOM 2084 N N . GLY A 1 275 ? 7.375 -20.509 41.862 1.00 58.59 275 GLY A N 1
ATOM 2085 C CA . GLY A 1 275 ? 6.634 -21.250 42.887 1.00 58.59 275 GLY A CA 1
ATOM 2086 C C . GLY A 1 275 ? 7.195 -22.645 43.183 1.00 58.59 275 GLY A C 1
ATOM 2087 O O . GLY A 1 275 ? 7.077 -23.108 44.309 1.00 58.59 275 GLY A O 1
ATOM 2088 N N . ALA A 1 276 ? 7.840 -23.291 42.206 1.00 53.28 276 ALA A N 1
ATOM 2089 C CA . ALA A 1 276 ? 8.415 -24.633 42.351 1.00 53.28 276 ALA A CA 1
ATOM 2090 C C . ALA A 1 276 ? 9.798 -24.665 43.040 1.00 53.28 276 ALA A C 1
ATOM 2092 O O . ALA A 1 276 ? 10.319 -25.742 43.316 1.00 53.28 276 ALA A O 1
ATOM 2093 N N . ALA A 1 277 ? 10.403 -23.499 43.295 1.00 49.25 277 ALA A N 1
ATOM 2094 C CA . ALA A 1 277 ? 11.720 -23.356 43.922 1.00 49.25 277 ALA A CA 1
ATOM 2095 C C . ALA A 1 277 ? 11.660 -22.968 45.419 1.00 49.25 277 ALA A C 1
ATOM 2097 O O . ALA A 1 277 ? 12.678 -22.570 45.989 1.00 49.25 277 ALA A O 1
ATOM 2098 N N . LYS A 1 278 ? 10.481 -23.063 46.047 1.00 48.19 278 LYS A N 1
ATOM 2099 C CA . LYS A 1 278 ? 10.273 -22.983 47.502 1.00 48.19 278 LYS A CA 1
ATOM 2100 C C . LYS A 1 278 ? 9.858 -24.344 48.039 1.00 48.19 278 LYS A C 1
ATOM 2102 O O . LYS A 1 278 ? 10.284 -24.650 49.172 1.00 48.19 278 LYS A O 1
#

Radius of gyration: 36.22 Å; chains: 1; bounding box: 76×69×112 Å

Sequence (278 aa):
MPVVDQLSAVTREDALAFADEAFRNRDITFSHRDVVDMVGALGTFLSRHRLASVSSASAEPFLAQLRRVNLARYEAWVEGADAGIMFDALELGGEVGELLNVVKKLEREERGWRGSREAPKDFADECADVLICLDKLARRRNVDLTAVTISKFNATSEKVGLSHRLEASVGSGAPAEQEVSVSVAECVEPRPVGDSKIVQVEDCTGPQRGAEGVPRDHAGAHTKGAQTREAFLAQAVTNILPIGDSRAPGDRVIPIYVRMDELRALRELAAVSVGAAK

pLDDT: mean 71.02, std 22.03, range [32.81, 98.81]

Foldseek 3Di:
DDDDDDDPDCDPVNVVVVVVVVVVPPPDDDDPVNVVVVVVVVVVVCVVPVPPPPPPQPPDPPLNVLLVVLVVVCCVVQVPHDPDLVNLVVQLVVLVVQLVVQVVQPVCVVVVHDDDHDDPVSNVVSVVSNVSSVSVNCVVVVHDPLVVVQVVVQVVCVVVVHPDHDDDPPDDDDDDPDPPPPPVPDPPPDDDDPDDDDDDDDDPDDDDDDDDDDDDDDDDDDDDDDDDPLRVVLVVVVVVPPPPPPDDPPDDDDDDDDPPVRVVVSVVSNVVVVVVVD